Protein AF-A0A928F2S6-F1 (afdb_monomer_lite)

Secondary structure (DSSP, 8-state):
-HHHHHHHHHHHHHHHHHHHHHHHHHHHHHHHHHHTT-HHHHHHHHHHHHHHHHHHHHHHHHHHHHHHHHHHHHTT----TTHHHHHHHHHTHHHHHHHHHHHHHHHTT--STHHHHHHHHHHHHTGGGHHHHTSEETTEEGGG-TTHHHHTHHHHHHHHHHHHHHHHTT--GGGGTS-------------

Radius of gyration: 20.66 Å; chains: 1; bounding box: 47×41×72 Å

Sequence (191 aa):
MKEFFKKYSYAVVKLFVNQIAIALFGVGLAFVSAYAQNDTLRVATSIGAILFYLFLLYVHMWETGAKDGISAEARHTSRGLWRGFAIGALANIPNLLLALLIAISSLAGISGGLGQVATAIALLMEGMYFGVLSVPIGGVVLSTKAFMYFVIVLPAVLVSGGAYIIGNYNLHATNILIPKNKDVKNNGRPK

Foldseek 3Di:
DVVLCVVCVVVLVVLLVLLLVLLVVLLVQLVVCVVVVHLVSNQVQLVVSLVVSLVVLLVSLLQVLQVQLVVCVVVVHDRPLCSLLVSLVSSCPLLVVLLVLLVVCVVVVPDDDPNVVSLVVNCSSNSSCVSVQQDDDPNHRNSNDSVVSVVSSVSSSVSSSVSSNCSSVVNDPCCVVPPPPPPPDDDDDDD

pLDDT: mean 82.39, std 13.83, range [36.06, 94.38]

Structure (mmCIF, N/CA/C/O backbone):
data_AF-A0A928F2S6-F1
#
_entry.id   AF-A0A928F2S6-F1
#
loop_
_atom_site.group_PDB
_atom_site.id
_atom_site.type_symbol
_atom_site.label_atom_id
_atom_site.label_alt_id
_atom_site.label_comp_id
_atom_site.label_asym_id
_atom_site.label_entity_id
_atom_site.label_seq_id
_atom_site.pdbx_PDB_ins_code
_atom_site.Cartn_x
_atom_site.Cartn_y
_atom_site.Cartn_z
_atom_site.occupancy
_atom_site.B_iso_or_equiv
_atom_site.auth_seq_id
_atom_site.auth_comp_id
_atom_site.auth_asym_id
_atom_site.auth_atom_id
_atom_site.pdbx_PDB_model_num
ATOM 1 N N . MET A 1 1 ? -15.810 14.931 9.432 1.00 59.56 1 MET A N 1
ATOM 2 C CA . MET A 1 1 ? -14.476 14.559 8.894 1.00 59.56 1 MET A CA 1
ATOM 3 C C . MET A 1 1 ? -13.320 14.909 9.827 1.00 59.56 1 MET A C 1
ATOM 5 O O . MET A 1 1 ? -12.530 14.018 10.102 1.00 59.56 1 MET A O 1
ATOM 9 N N . LYS A 1 2 ? -13.219 16.136 10.365 1.00 68.06 2 LYS A N 1
ATOM 10 C CA . LYS A 1 2 ? -12.106 16.532 11.260 1.00 68.06 2 LYS A CA 1
ATOM 11 C C . LYS A 1 2 ? -11.888 15.587 12.453 1.00 68.06 2 LYS A C 1
ATOM 13 O O . LYS A 1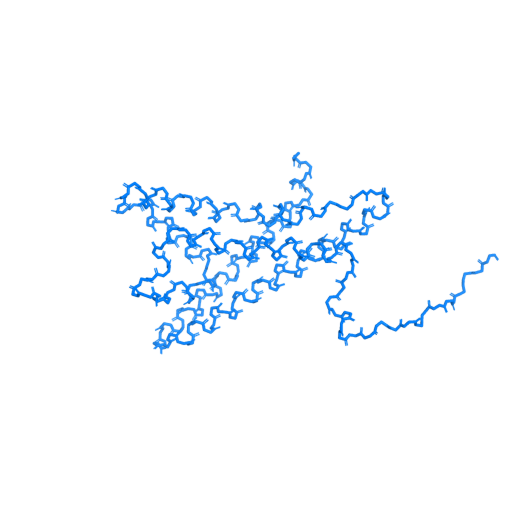 2 ? -10.755 15.209 12.720 1.00 68.06 2 LYS A O 1
ATOM 18 N N . GLU A 1 3 ? -12.956 15.139 13.114 1.00 74.75 3 GLU A N 1
ATOM 19 C CA . GLU A 1 3 ? -12.838 14.201 14.244 1.00 74.75 3 GLU A CA 1
ATOM 20 C C . GLU A 1 3 ? -12.350 12.806 13.841 1.00 74.75 3 GLU A C 1
ATOM 22 O O . GLU A 1 3 ? -11.594 12.179 14.578 1.00 74.75 3 GLU A O 1
ATOM 27 N N . PHE A 1 4 ? -12.725 12.340 12.646 1.00 75.94 4 PHE A N 1
ATOM 28 C CA . PHE A 1 4 ? -12.252 11.067 12.107 1.00 75.94 4 PHE A CA 1
ATOM 29 C C . PHE A 1 4 ? -10.746 11.121 11.843 1.00 75.94 4 PHE A C 1
ATOM 31 O O . PHE A 1 4 ? -10.007 10.266 12.320 1.00 75.94 4 PHE A O 1
ATOM 38 N N . PHE A 1 5 ? -10.280 12.173 11.164 1.00 74.25 5 PHE A N 1
ATOM 39 C CA . PHE A 1 5 ? -8.851 12.383 10.936 1.00 74.25 5 PHE A CA 1
ATOM 40 C C . PHE A 1 5 ? -8.086 12.561 12.244 1.00 74.25 5 PHE A C 1
ATOM 42 O O . PHE A 1 5 ? -7.042 11.951 12.406 1.00 74.25 5 PHE A O 1
ATOM 49 N N . LYS A 1 6 ? -8.607 13.316 13.216 1.00 77.38 6 LYS A N 1
ATOM 50 C CA . LYS A 1 6 ? -7.943 13.483 14.518 1.00 77.38 6 LYS A CA 1
ATOM 51 C C . LYS A 1 6 ? -7.817 12.161 15.283 1.00 77.38 6 LYS A C 1
ATOM 53 O O . LYS A 1 6 ? -6.818 11.946 15.958 1.00 77.38 6 LYS A O 1
ATOM 58 N N . LYS A 1 7 ? -8.818 11.282 15.180 1.00 80.94 7 LYS A N 1
ATOM 59 C CA . LYS A 1 7 ? -8.827 9.983 15.862 1.00 80.94 7 LYS A CA 1
ATOM 60 C C . LYS A 1 7 ? -7.938 8.943 15.173 1.00 80.94 7 LYS A C 1
ATOM 62 O O . LYS A 1 7 ? -7.270 8.177 15.858 1.00 80.94 7 LYS A O 1
ATOM 67 N N . TYR A 1 8 ? -7.938 8.905 13.840 1.00 84.81 8 TYR A N 1
ATOM 68 C CA . TYR A 1 8 ? -7.268 7.858 13.061 1.00 84.81 8 TYR A CA 1
ATOM 69 C C . TYR A 1 8 ? -5.986 8.315 12.354 1.00 84.81 8 TYR A C 1
ATOM 71 O O . TYR A 1 8 ? -5.340 7.489 11.718 1.00 84.81 8 TYR A O 1
ATOM 79 N N . SER A 1 9 ? -5.568 9.580 12.482 1.00 82.56 9 SER A N 1
ATOM 80 C CA . SER A 1 9 ? -4.325 10.096 11.882 1.00 82.56 9 SER A CA 1
ATOM 81 C C . SER A 1 9 ? -3.116 9.268 12.284 1.00 82.56 9 SER A C 1
ATOM 83 O O . SER A 1 9 ? -2.306 8.930 11.431 1.00 82.56 9 SER A O 1
ATOM 85 N N . TYR A 1 10 ? -3.021 8.890 13.559 1.00 86.56 10 TYR A N 1
ATOM 86 C CA . TYR A 1 10 ? -1.931 8.052 14.043 1.00 86.56 10 TYR A CA 1
ATOM 87 C C . TYR A 1 10 ? -1.901 6.690 13.338 1.00 86.56 10 TYR A C 1
ATOM 89 O O . TYR A 1 10 ? -0.837 6.249 12.917 1.00 86.56 10 TYR A O 1
ATOM 97 N N . ALA A 1 11 ? -3.063 6.055 13.150 1.00 86.12 11 ALA A N 1
ATOM 98 C CA . ALA A 1 11 ? -3.156 4.789 12.425 1.00 86.12 11 ALA A CA 1
ATOM 99 C C . ALA A 1 11 ? -2.771 4.968 10.948 1.00 86.12 11 ALA A C 1
ATOM 101 O O . ALA A 1 11 ? -1.944 4.223 10.438 1.00 86.12 11 ALA A O 1
ATOM 102 N N . VAL A 1 12 ? -3.293 6.004 10.282 1.00 89.00 12 VAL A N 1
ATOM 103 C CA . VAL A 1 12 ? -2.967 6.328 8.881 1.00 89.00 12 VAL A CA 1
ATOM 104 C C . VAL A 1 12 ? -1.464 6.561 8.699 1.00 89.00 12 VAL A C 1
ATOM 106 O O . VAL A 1 12 ? -0.849 5.946 7.832 1.00 89.00 12 VAL A O 1
ATOM 109 N N . VAL A 1 13 ? -0.852 7.394 9.546 1.00 89.44 13 VAL A N 1
ATOM 110 C CA . VAL A 1 13 ? 0.591 7.676 9.509 1.00 89.44 13 VAL A CA 1
ATOM 111 C C . VAL A 1 13 ? 1.395 6.412 9.790 1.00 89.44 13 VAL A C 1
ATOM 113 O O . VAL A 1 13 ? 2.386 6.163 9.115 1.00 89.44 13 VAL A O 1
ATOM 116 N N . LYS A 1 14 ? 0.969 5.573 10.737 1.00 89.44 14 LYS A N 1
ATOM 117 C CA . LYS A 1 14 ? 1.675 4.330 11.052 1.00 89.44 14 LYS A CA 1
ATOM 118 C C . LYS A 1 14 ? 1.618 3.317 9.906 1.00 89.44 14 LYS A C 1
ATOM 120 O O . LYS A 1 14 ? 2.640 2.705 9.613 1.00 89.44 14 LYS A O 1
ATOM 125 N N . LEU A 1 15 ? 0.483 3.177 9.213 1.00 90.88 15 LEU A N 1
ATOM 126 C CA . LEU A 1 15 ? 0.399 2.351 7.998 1.00 90.88 15 LEU A CA 1
ATOM 127 C C . LEU A 1 15 ? 1.321 2.884 6.895 1.00 90.88 15 LEU A C 1
ATOM 129 O O . LEU A 1 15 ? 2.003 2.101 6.240 1.00 90.88 15 LEU A O 1
ATOM 133 N N . PHE A 1 16 ? 1.382 4.206 6.731 1.00 89.69 16 PHE A N 1
ATOM 134 C CA . PHE A 1 16 ? 2.262 4.849 5.759 1.00 89.69 16 PHE A CA 1
ATOM 135 C C . PHE A 1 16 ? 3.752 4.651 6.090 1.00 89.69 16 PHE A C 1
ATOM 137 O O . PHE A 1 16 ? 4.544 4.291 5.226 1.00 89.69 16 PHE A O 1
ATOM 144 N N . VAL A 1 17 ? 4.144 4.801 7.358 1.00 90.38 17 VAL A N 1
ATOM 145 C CA . VAL A 1 17 ? 5.520 4.536 7.813 1.00 90.38 17 VAL A CA 1
ATOM 146 C C . VAL A 1 17 ? 5.883 3.060 7.634 1.00 90.38 17 VAL A C 1
ATOM 148 O O . VAL A 1 17 ? 6.978 2.758 7.160 1.00 90.38 17 VAL A O 1
ATOM 151 N N . ASN A 1 18 ? 4.962 2.142 7.947 1.00 91.19 18 ASN A N 1
ATOM 152 C CA . ASN A 1 18 ? 5.157 0.716 7.691 1.00 91.19 18 ASN A CA 1
ATOM 153 C C . ASN A 1 18 ? 5.372 0.446 6.197 1.00 91.19 18 ASN A C 1
ATOM 155 O O . ASN A 1 18 ? 6.264 -0.323 5.849 1.00 91.19 18 ASN A O 1
ATOM 159 N N . GLN A 1 19 ? 4.604 1.095 5.316 1.00 92.75 19 GLN A N 1
ATOM 160 C CA . GLN A 1 19 ? 4.815 0.991 3.874 1.00 92.75 19 GLN A CA 1
ATOM 161 C C . GLN A 1 19 ? 6.230 1.427 3.490 1.00 92.75 19 GLN A C 1
ATOM 163 O O . GLN A 1 19 ? 6.920 0.663 2.828 1.00 92.75 19 GLN A O 1
ATOM 168 N N . ILE A 1 20 ? 6.691 2.600 3.935 1.00 92.00 20 ILE A N 1
ATOM 169 C CA . ILE A 1 20 ? 8.038 3.099 3.607 1.00 92.00 20 ILE A CA 1
ATOM 170 C C . ILE A 1 20 ? 9.121 2.122 4.077 1.00 92.00 20 ILE A C 1
ATOM 172 O O . ILE A 1 20 ? 10.036 1.805 3.318 1.00 92.00 20 ILE A O 1
ATOM 176 N N . ALA A 1 21 ? 9.016 1.616 5.307 1.00 92.25 21 ALA A N 1
ATOM 177 C CA . ALA A 1 21 ? 9.990 0.674 5.851 1.00 92.25 21 ALA A CA 1
ATOM 178 C C . ALA A 1 21 ? 10.076 -0.610 5.009 1.00 92.25 21 ALA A C 1
ATOM 180 O O . ALA A 1 21 ? 11.173 -1.056 4.666 1.00 92.25 21 ALA A O 1
ATOM 181 N N . ILE A 1 22 ? 8.926 -1.180 4.628 1.00 93.75 22 ILE A N 1
ATOM 182 C CA . ILE A 1 22 ? 8.899 -2.396 3.807 1.00 93.75 22 ILE A CA 1
ATOM 183 C C . ILE A 1 22 ? 9.267 -2.117 2.351 1.00 93.75 22 ILE A C 1
ATOM 185 O O . ILE A 1 22 ? 9.890 -2.960 1.711 1.00 93.75 22 ILE A O 1
ATOM 189 N N . ALA A 1 23 ? 8.968 -0.930 1.833 1.00 93.00 23 ALA A N 1
ATOM 190 C CA . ALA A 1 23 ? 9.391 -0.519 0.506 1.00 93.00 23 ALA A CA 1
ATOM 191 C C . ALA A 1 23 ? 10.922 -0.472 0.409 1.00 93.00 23 ALA A C 1
ATOM 193 O O . ALA A 1 23 ? 11.485 -1.094 -0.488 1.00 93.00 23 ALA A O 1
ATOM 194 N N . LEU A 1 24 ? 11.605 0.153 1.374 1.00 92.75 24 LEU A N 1
ATOM 195 C CA . LEU A 1 24 ? 13.073 0.178 1.433 1.00 92.75 24 LEU A CA 1
ATOM 196 C C . LEU A 1 24 ? 13.670 -1.229 1.555 1.00 92.75 24 LEU A C 1
ATOM 198 O O . LEU A 1 24 ? 14.625 -1.561 0.852 1.00 92.75 24 LEU A O 1
ATOM 202 N N . PHE A 1 25 ? 13.080 -2.074 2.404 1.00 92.25 25 PHE A N 1
ATOM 203 C CA . PHE A 1 25 ? 13.484 -3.473 2.536 1.00 92.25 25 PHE A CA 1
ATOM 204 C C . PHE A 1 25 ? 13.313 -4.249 1.217 1.00 92.25 25 PHE A C 1
ATOM 206 O O . PHE A 1 25 ? 14.228 -4.950 0.784 1.00 92.25 25 PHE A O 1
ATOM 213 N N . GLY A 1 26 ? 12.176 -4.074 0.541 1.00 91.44 26 GLY A N 1
ATOM 214 C CA . GLY A 1 26 ? 11.873 -4.691 -0.749 1.00 91.44 26 GLY A CA 1
ATOM 215 C C . GLY A 1 26 ? 12.812 -4.237 -1.866 1.00 91.44 26 GLY A C 1
ATOM 216 O O . GLY A 1 26 ? 13.321 -5.075 -2.607 1.00 91.44 26 GLY A O 1
ATOM 217 N N . VAL A 1 27 ? 13.118 -2.936 -1.941 1.00 89.50 27 VAL A N 1
ATOM 218 C CA . VAL A 1 27 ? 14.119 -2.393 -2.874 1.00 89.50 27 VAL A CA 1
ATOM 219 C C . VAL A 1 27 ? 15.492 -3.019 -2.618 1.00 89.50 27 VAL A C 1
ATOM 221 O O . VAL A 1 27 ? 16.149 -3.453 -3.563 1.00 89.50 27 VAL A O 1
ATOM 224 N N . GLY A 1 28 ? 15.919 -3.124 -1.355 1.00 90.25 28 GLY A N 1
ATOM 225 C CA . GLY A 1 28 ? 17.185 -3.769 -0.996 1.00 90.25 28 GLY A CA 1
ATOM 226 C C . GLY A 1 28 ? 17.261 -5.224 -1.472 1.00 90.25 28 GLY A C 1
ATOM 227 O O . GLY A 1 28 ? 18.227 -5.612 -2.131 1.00 90.25 28 GLY A O 1
ATOM 228 N N . LEU A 1 29 ? 16.214 -6.015 -1.217 1.00 89.88 29 LEU A N 1
ATOM 229 C CA . LEU A 1 29 ? 16.118 -7.403 -1.689 1.00 89.88 29 LEU A CA 1
ATOM 230 C C . LEU A 1 29 ? 16.115 -7.507 -3.219 1.00 89.88 29 LEU A C 1
ATOM 232 O O . LEU A 1 29 ? 16.752 -8.404 -3.784 1.00 89.88 29 LEU A O 1
ATOM 236 N N . ALA A 1 30 ? 15.433 -6.583 -3.895 1.00 86.88 30 ALA A N 1
ATOM 237 C CA . ALA A 1 30 ? 15.403 -6.524 -5.347 1.00 86.88 30 ALA A CA 1
ATOM 238 C C . ALA A 1 30 ? 16.790 -6.238 -5.938 1.00 86.88 30 ALA A C 1
ATOM 240 O O . ALA A 1 30 ? 17.174 -6.898 -6.903 1.00 86.88 30 ALA A O 1
ATOM 241 N N . PHE A 1 31 ? 17.561 -5.321 -5.344 1.00 87.44 31 PHE A N 1
ATOM 242 C CA . PHE A 1 31 ? 18.931 -5.030 -5.775 1.00 87.44 31 PHE A CA 1
ATOM 243 C C . PHE A 1 31 ? 19.872 -6.215 -5.577 1.00 87.44 31 PHE A C 1
ATOM 245 O O . PHE A 1 31 ? 20.611 -6.558 -6.497 1.00 87.44 31 PHE A O 1
ATOM 252 N N . VAL A 1 32 ? 19.820 -6.879 -4.419 1.00 88.31 32 VAL A N 1
ATOM 253 C CA . VAL A 1 32 ? 20.646 -8.070 -4.155 1.00 88.31 32 VAL A CA 1
ATOM 254 C C . VAL A 1 32 ? 20.321 -9.187 -5.149 1.00 88.31 32 VAL A C 1
ATOM 256 O O . VAL A 1 32 ? 21.223 -9.796 -5.720 1.00 88.31 32 VAL A O 1
ATOM 259 N N . SER A 1 33 ? 19.035 -9.417 -5.418 1.00 85.94 33 SER A N 1
ATOM 260 C CA . SER A 1 33 ? 18.602 -10.447 -6.369 1.00 85.94 33 SER A CA 1
ATOM 261 C C . SER A 1 33 ? 18.971 -10.101 -7.817 1.00 85.94 33 SER A C 1
ATOM 263 O O . SER A 1 33 ? 19.325 -10.989 -8.592 1.00 85.94 33 SER A O 1
ATOM 265 N N . ALA A 1 34 ? 18.934 -8.813 -8.178 1.00 83.50 34 ALA A N 1
ATOM 266 C CA . ALA A 1 34 ? 19.388 -8.328 -9.478 1.00 83.50 34 ALA A CA 1
ATOM 267 C C . ALA A 1 34 ? 20.910 -8.469 -9.643 1.00 83.50 34 ALA A C 1
ATOM 269 O O . ALA A 1 34 ? 21.373 -8.891 -10.701 1.00 83.50 34 ALA A O 1
ATOM 270 N N . TYR A 1 35 ? 21.692 -8.187 -8.597 1.00 88.12 35 TYR A N 1
ATOM 271 C CA . TYR A 1 35 ? 23.137 -8.426 -8.597 1.00 88.12 35 TYR A CA 1
ATOM 272 C C . TYR A 1 35 ? 23.465 -9.916 -8.761 1.00 88.12 35 TYR A C 1
ATOM 274 O O . TYR A 1 35 ? 24.363 -10.276 -9.514 1.00 88.12 35 TYR A O 1
ATOM 282 N N . ALA A 1 36 ? 22.677 -10.790 -8.132 1.00 88.31 36 ALA A N 1
ATOM 283 C CA . ALA A 1 36 ? 22.788 -12.239 -8.280 1.00 88.31 36 ALA A CA 1
ATOM 284 C C . ALA A 1 36 ? 22.272 -12.785 -9.631 1.00 88.31 36 ALA A C 1
ATOM 286 O O . ALA A 1 36 ? 22.336 -13.995 -9.840 1.00 88.31 36 ALA A O 1
ATOM 287 N N . GLN A 1 37 ? 21.742 -11.932 -10.524 1.00 86.12 37 GLN A N 1
ATOM 288 C CA . GLN A 1 37 ? 21.170 -12.308 -11.830 1.00 86.12 37 GLN A CA 1
ATOM 289 C C . GLN A 1 37 ? 20.122 -13.435 -11.739 1.00 86.12 37 GLN A C 1
ATOM 291 O O . GLN A 1 37 ? 19.998 -14.268 -12.635 1.00 86.12 37 GLN A O 1
ATOM 296 N N . ASN A 1 38 ? 19.368 -13.483 -10.636 1.00 86.50 38 ASN A N 1
ATOM 297 C CA . ASN A 1 38 ? 18.406 -14.548 -10.372 1.00 86.50 38 ASN A CA 1
ATOM 298 C C . ASN A 1 38 ? 16.988 -13.979 -10.273 1.00 86.50 38 ASN A C 1
ATOM 300 O O . ASN A 1 38 ? 16.543 -13.524 -9.214 1.00 86.50 38 ASN A O 1
ATOM 304 N N . ASP A 1 39 ? 16.266 -14.028 -11.392 1.00 83.81 39 ASP A N 1
ATOM 305 C CA . ASP A 1 39 ? 14.895 -13.525 -11.484 1.00 83.81 39 ASP A CA 1
ATOM 306 C C . ASP A 1 39 ? 13.931 -14.283 -10.563 1.00 83.81 39 ASP A C 1
ATOM 308 O O . ASP A 1 39 ? 13.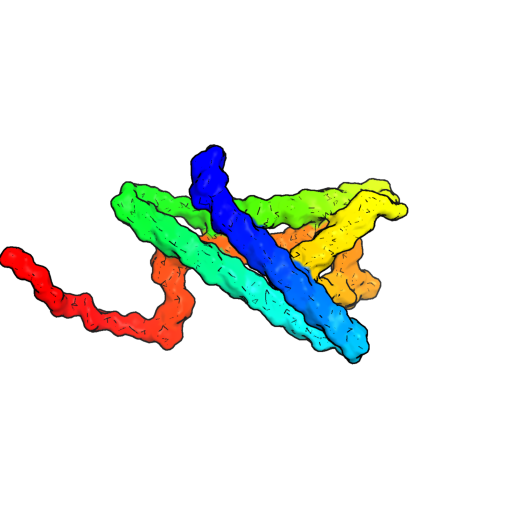073 -13.667 -9.927 1.00 83.81 39 ASP A O 1
ATOM 312 N N . THR A 1 40 ? 14.104 -15.600 -10.410 1.00 87.19 40 THR A N 1
ATOM 313 C CA . THR A 1 40 ? 13.291 -16.419 -9.498 1.00 87.19 40 THR A CA 1
ATOM 314 C C . THR A 1 40 ? 13.451 -15.952 -8.054 1.00 87.19 40 THR A C 1
ATOM 316 O O . THR A 1 40 ? 12.462 -15.788 -7.338 1.00 87.19 40 THR A O 1
ATOM 319 N N . LEU A 1 41 ? 14.687 -15.676 -7.630 1.00 87.25 41 LEU A N 1
ATOM 320 C CA . LEU A 1 41 ? 14.979 -15.151 -6.298 1.00 87.25 41 LEU A CA 1
ATOM 321 C C . LEU A 1 41 ? 14.392 -13.747 -6.109 1.00 87.25 41 LEU A C 1
ATOM 323 O O . LEU A 1 41 ? 13.830 -13.452 -5.053 1.00 87.25 41 LEU A O 1
ATOM 327 N N . ARG A 1 42 ? 14.446 -12.899 -7.142 1.00 88.75 42 ARG A N 1
ATOM 328 C CA . ARG A 1 42 ? 13.857 -11.551 -7.115 1.00 88.75 42 ARG A CA 1
ATOM 329 C C . ARG A 1 42 ? 12.340 -11.592 -6.922 1.00 88.75 42 ARG A C 1
ATOM 331 O O . ARG A 1 42 ? 11.795 -10.814 -6.141 1.00 88.75 42 ARG A O 1
ATOM 338 N N . VAL A 1 43 ? 11.651 -12.504 -7.603 1.00 89.81 43 VAL A N 1
ATOM 339 C CA . VAL A 1 43 ? 10.201 -12.689 -7.444 1.00 89.81 43 VAL A CA 1
ATOM 340 C C . VAL A 1 43 ? 9.876 -13.278 -6.073 1.00 89.81 43 VAL A C 1
ATOM 342 O O . VAL A 1 43 ? 9.006 -12.753 -5.381 1.00 89.81 43 VAL A O 1
ATOM 345 N N . ALA A 1 44 ? 10.593 -14.317 -5.638 1.00 91.12 44 ALA A N 1
ATOM 346 C CA . ALA A 1 44 ? 10.360 -14.963 -4.347 1.00 91.12 44 ALA A CA 1
ATOM 347 C C . ALA A 1 44 ? 10.538 -13.993 -3.165 1.00 91.12 44 ALA A C 1
ATOM 349 O O . ALA A 1 44 ? 9.695 -13.936 -2.269 1.00 91.12 44 ALA A O 1
ATOM 350 N N . THR A 1 45 ? 11.598 -13.183 -3.188 1.00 90.94 45 THR A N 1
ATOM 351 C CA . THR A 1 45 ? 11.859 -12.163 -2.161 1.00 90.94 45 THR A CA 1
ATOM 352 C C . THR A 1 45 ? 10.814 -11.045 -2.175 1.00 90.94 45 THR A C 1
ATOM 354 O O . THR A 1 45 ? 10.378 -10.611 -1.110 1.00 90.94 45 THR A O 1
ATOM 357 N N . SER A 1 46 ? 10.340 -10.635 -3.356 1.00 92.69 46 SER A N 1
ATOM 358 C CA . SER A 1 46 ? 9.240 -9.673 -3.505 1.00 92.69 46 SER A CA 1
ATOM 359 C C . SER A 1 46 ? 7.919 -10.218 -2.950 1.00 92.69 46 SER A C 1
ATOM 361 O O . SER A 1 46 ? 7.264 -9.531 -2.172 1.00 92.69 46 SER A O 1
ATOM 363 N N . ILE A 1 47 ? 7.561 -11.475 -3.241 1.00 93.12 47 ILE A N 1
ATOM 364 C CA . ILE A 1 47 ? 6.381 -12.130 -2.649 1.00 93.12 47 ILE A CA 1
ATOM 365 C C . ILE A 1 47 ? 6.497 -12.168 -1.121 1.00 93.12 47 ILE A C 1
ATOM 367 O O . ILE A 1 47 ? 5.544 -11.817 -0.426 1.00 93.12 47 ILE A O 1
ATOM 371 N N . GLY A 1 48 ? 7.668 -12.530 -0.588 1.00 93.12 48 GLY A N 1
ATOM 372 C CA . GLY A 1 48 ? 7.927 -12.510 0.853 1.00 93.12 48 GLY A CA 1
ATOM 373 C C . GLY A 1 48 ? 7.744 -11.120 1.472 1.00 93.12 48 GLY A C 1
ATOM 374 O O . GLY A 1 48 ? 7.065 -10.988 2.490 1.00 93.12 48 GLY A O 1
ATOM 375 N N . ALA A 1 49 ? 8.279 -10.075 0.834 1.00 93.75 49 ALA A N 1
ATOM 376 C CA . ALA A 1 49 ? 8.126 -8.691 1.281 1.00 93.75 49 ALA A CA 1
ATOM 377 C C . ALA A 1 49 ? 6.660 -8.224 1.248 1.00 93.75 49 ALA A C 1
ATOM 379 O O . ALA A 1 49 ? 6.206 -7.589 2.198 1.00 93.75 49 ALA A O 1
ATOM 380 N N . ILE A 1 50 ? 5.899 -8.583 0.207 1.00 94.12 50 ILE A N 1
ATOM 381 C CA . ILE A 1 50 ? 4.463 -8.279 0.098 1.00 94.12 50 ILE A CA 1
ATOM 382 C C . ILE A 1 50 ? 3.685 -8.966 1.223 1.00 94.12 50 ILE A C 1
ATOM 384 O O . ILE A 1 50 ? 2.898 -8.318 1.909 1.00 94.12 50 ILE A O 1
ATOM 388 N N . LEU A 1 51 ? 3.908 -10.262 1.458 1.00 94.38 51 LEU A N 1
ATOM 389 C CA . LEU A 1 51 ? 3.225 -10.992 2.532 1.00 94.38 51 LEU A CA 1
ATOM 390 C C . LEU A 1 51 ? 3.548 -10.405 3.907 1.00 94.38 51 LEU A C 1
ATOM 392 O O . LEU A 1 51 ? 2.649 -10.238 4.731 1.00 94.38 51 LEU A O 1
ATOM 396 N N . PHE A 1 52 ? 4.809 -10.041 4.140 1.00 93.00 52 PHE A N 1
ATOM 397 C CA . PHE A 1 52 ? 5.224 -9.402 5.382 1.00 93.00 52 PHE A CA 1
ATOM 398 C C . PHE A 1 52 ? 4.589 -8.015 5.558 1.00 93.00 52 PHE A C 1
ATOM 400 O O . PHE A 1 52 ? 4.086 -7.702 6.637 1.00 93.00 52 PHE A O 1
ATOM 407 N N . TYR A 1 53 ? 4.514 -7.214 4.492 1.00 94.06 53 TYR A N 1
ATOM 408 C CA . TYR A 1 53 ? 3.786 -5.945 4.491 1.00 94.06 53 TYR A CA 1
ATOM 409 C C . TYR A 1 53 ? 2.307 -6.129 4.851 1.00 94.06 53 TYR A C 1
ATOM 411 O O . TYR A 1 53 ? 1.810 -5.481 5.776 1.00 94.06 53 TYR A O 1
ATOM 419 N N . LEU A 1 54 ? 1.606 -7.044 4.172 1.00 93.88 54 LEU A N 1
ATOM 420 C CA . LEU A 1 54 ? 0.193 -7.323 4.436 1.00 93.88 54 LEU A CA 1
ATOM 421 C C . LEU A 1 54 ? -0.023 -7.834 5.865 1.00 93.88 54 LEU A C 1
ATOM 423 O O . LEU A 1 54 ? -0.997 -7.454 6.511 1.00 93.88 54 LEU A O 1
ATOM 427 N N . PHE A 1 55 ? 0.902 -8.633 6.396 1.00 92.31 55 PHE A N 1
ATOM 428 C CA . PHE A 1 55 ? 0.864 -9.073 7.787 1.00 92.31 55 PHE A CA 1
ATOM 429 C C . PHE A 1 55 ? 0.983 -7.900 8.774 1.00 92.31 55 PHE A C 1
ATOM 431 O O . PHE A 1 55 ? 0.204 -7.818 9.725 1.00 92.31 55 PHE A O 1
ATOM 438 N N . LEU A 1 56 ? 1.892 -6.948 8.542 1.00 92.00 56 LEU A N 1
ATOM 439 C CA . LEU A 1 56 ? 2.020 -5.757 9.391 1.00 92.00 56 LEU A CA 1
ATOM 440 C C . LEU A 1 56 ? 0.774 -4.864 9.335 1.00 92.00 56 LEU A C 1
ATOM 442 O O . LEU A 1 56 ? 0.338 -4.359 10.375 1.00 92.00 56 LEU A O 1
ATOM 446 N N . LEU A 1 57 ? 0.176 -4.691 8.149 1.00 92.38 57 LEU A N 1
ATOM 447 C CA . LEU A 1 57 ? -1.115 -4.009 8.016 1.00 92.38 57 LEU A CA 1
ATOM 448 C C . LEU A 1 57 ? -2.197 -4.740 8.812 1.00 92.38 57 LEU A C 1
ATOM 450 O O . LEU A 1 57 ? -2.945 -4.104 9.554 1.00 92.38 57 LEU A O 1
ATOM 454 N N . TYR A 1 58 ? -2.258 -6.068 8.681 1.00 92.44 58 TYR A N 1
ATOM 455 C CA . TYR A 1 58 ? -3.230 -6.903 9.374 1.00 92.44 58 TYR A CA 1
ATOM 456 C C . TYR A 1 58 ? -3.132 -6.720 10.890 1.00 92.44 58 TYR A C 1
ATOM 458 O O . TYR A 1 58 ? -4.124 -6.366 11.522 1.00 92.44 58 TYR A O 1
ATOM 466 N N . VAL A 1 59 ? -1.943 -6.889 11.476 1.00 90.38 59 VAL A N 1
ATOM 467 C CA . VAL A 1 59 ? -1.748 -6.763 12.929 1.00 90.38 59 VAL A CA 1
ATOM 468 C C . VAL A 1 59 ? -2.156 -5.371 13.405 1.00 90.38 59 VAL A C 1
ATOM 470 O O . VAL A 1 59 ? -2.940 -5.241 14.346 1.00 90.38 59 VAL A O 1
ATOM 473 N N . HIS A 1 60 ? -1.700 -4.320 12.720 1.00 90.88 60 HIS A N 1
ATOM 474 C CA . HIS A 1 60 ? -1.987 -2.955 13.150 1.00 90.88 60 HIS A CA 1
ATOM 475 C C . HIS A 1 60 ? -3.478 -2.592 13.051 1.00 90.88 60 HIS A C 1
ATOM 477 O O . HIS A 1 60 ? -4.038 -1.938 13.941 1.00 90.88 60 HIS A O 1
ATOM 483 N N . MET A 1 61 ? -4.143 -3.026 11.981 1.00 92.38 61 MET A N 1
ATOM 484 C CA . MET A 1 61 ? -5.562 -2.748 11.768 1.00 92.38 61 MET A CA 1
ATOM 485 C C . MET A 1 61 ? -6.459 -3.608 12.648 1.00 92.38 61 MET A C 1
ATOM 487 O O . MET A 1 61 ? -7.488 -3.116 13.110 1.00 92.38 61 MET A O 1
ATOM 491 N N . TRP A 1 62 ? -6.047 -4.836 12.954 1.00 91.38 62 TRP A N 1
ATOM 492 C CA . TRP A 1 62 ? -6.719 -5.689 13.925 1.00 91.38 62 TRP A CA 1
ATOM 493 C C . TRP A 1 62 ? -6.688 -5.071 15.328 1.00 91.38 62 TRP A C 1
ATOM 495 O O . TRP A 1 62 ? -7.740 -4.928 15.947 1.00 91.38 62 TRP A O 1
ATOM 505 N N . GLU A 1 63 ? -5.528 -4.600 15.803 1.00 88.75 63 GLU A N 1
ATOM 506 C CA . GLU A 1 63 ? -5.413 -3.909 17.100 1.00 88.75 63 GLU A CA 1
ATOM 507 C C . GLU A 1 63 ? -6.293 -2.653 17.165 1.00 88.75 63 GLU A C 1
ATOM 509 O O . GLU A 1 63 ? -6.949 -2.379 18.174 1.00 88.75 63 GLU A O 1
ATOM 514 N N . THR A 1 64 ? -6.313 -1.881 16.076 1.00 88.81 64 THR A N 1
ATOM 515 C CA . THR A 1 64 ? -7.148 -0.679 15.953 1.00 88.81 64 THR A CA 1
ATOM 516 C C . THR A 1 64 ? -8.636 -1.045 15.974 1.00 88.81 64 THR A C 1
ATOM 518 O O . THR A 1 64 ? -9.420 -0.413 16.685 1.00 88.81 64 THR A O 1
ATOM 521 N N . GLY A 1 65 ? -9.017 -2.104 15.257 1.00 87.12 65 GLY A N 1
ATOM 522 C CA . GLY A 1 65 ? -10.368 -2.658 15.244 1.00 87.12 65 GLY A CA 1
ATOM 523 C C . GLY A 1 65 ? -10.815 -3.151 16.616 1.00 87.12 65 GLY A C 1
ATOM 524 O O . GLY A 1 65 ? -11.915 -2.811 17.042 1.00 87.12 65 GLY A O 1
ATOM 525 N N . ALA A 1 66 ? -9.961 -3.876 17.341 1.00 87.69 66 ALA A N 1
ATOM 526 C CA . ALA A 1 66 ? -10.255 -4.409 18.671 1.00 87.69 66 ALA A CA 1
ATOM 527 C C . ALA A 1 66 ? -10.507 -3.301 19.699 1.00 87.69 66 ALA A C 1
ATOM 529 O O . ALA A 1 66 ? -11.512 -3.331 20.413 1.00 87.69 66 ALA A O 1
ATOM 530 N N . LYS A 1 67 ? -9.658 -2.265 19.721 1.00 87.12 67 LYS A N 1
ATOM 531 C CA . LYS A 1 67 ? -9.847 -1.085 20.587 1.00 87.12 67 LYS A CA 1
ATOM 532 C C . LYS A 1 67 ? -11.174 -0.376 20.311 1.00 87.12 67 LYS A C 1
ATOM 534 O O . LYS A 1 67 ? -11.880 0.023 21.242 1.00 87.12 67 LYS A O 1
ATOM 539 N N . ASP A 1 68 ? -11.526 -0.235 19.036 1.00 85.44 68 ASP A N 1
ATOM 540 C CA . ASP A 1 68 ? -12.788 0.377 18.627 1.00 85.44 68 ASP A CA 1
ATOM 541 C C . ASP A 1 68 ? -14.003 -0.514 18.905 1.00 85.44 68 ASP A C 1
ATOM 543 O O . ASP A 1 68 ? -15.053 0.013 19.265 1.00 85.44 68 ASP A O 1
ATOM 547 N N . GLY A 1 69 ? -13.874 -1.836 18.770 1.00 84.69 69 GLY A N 1
ATOM 548 C CA . GLY A 1 69 ? -14.923 -2.807 19.085 1.00 84.69 69 GLY A CA 1
ATOM 549 C C . GLY A 1 69 ? -15.291 -2.776 20.565 1.00 84.69 69 GLY A C 1
ATOM 550 O O . GLY A 1 69 ? -16.459 -2.589 20.900 1.00 84.69 69 GLY A O 1
ATOM 551 N N . ILE A 1 70 ? -14.284 -2.828 21.445 1.00 84.56 70 ILE A N 1
ATOM 552 C CA . ILE A 1 70 ? -14.460 -2.711 22.903 1.00 84.56 70 ILE A CA 1
ATOM 553 C C . ILE A 1 70 ? -15.108 -1.367 23.263 1.00 84.56 70 ILE A C 1
ATOM 555 O O . ILE A 1 70 ? -16.045 -1.314 24.057 1.00 84.56 70 ILE A O 1
ATOM 559 N N . SER A 1 71 ? -14.650 -0.273 22.647 1.00 82.94 71 SER A N 1
ATOM 560 C CA . SER A 1 71 ? -15.217 1.061 22.888 1.00 82.94 71 SER A CA 1
ATOM 561 C C . SER A 1 71 ? -16.662 1.194 22.398 1.00 82.94 71 SER A C 1
ATOM 563 O O . SER A 1 71 ? -17.458 1.885 23.030 1.00 82.94 71 SER A O 1
ATOM 565 N N . ALA A 1 72 ? -17.008 0.572 21.268 1.00 84.38 72 ALA A N 1
ATOM 566 C CA . ALA A 1 72 ? -18.363 0.588 20.724 1.00 84.38 72 ALA A CA 1
ATOM 567 C C . ALA A 1 72 ? -19.329 -0.206 21.610 1.00 84.38 72 ALA A C 1
ATOM 569 O O . ALA A 1 72 ? -20.440 0.259 21.860 1.00 84.38 72 ALA A O 1
ATOM 570 N N . GLU A 1 73 ? -18.875 -1.350 22.126 1.00 82.94 73 GLU A N 1
ATOM 571 C CA . GLU A 1 73 ? -19.624 -2.199 23.051 1.00 82.94 73 GLU A CA 1
ATOM 572 C C . GLU A 1 73 ? -19.852 -1.509 24.398 1.00 82.94 73 GLU A C 1
ATOM 574 O O . GLU A 1 73 ? -20.988 -1.435 24.856 1.00 82.94 73 GLU A O 1
ATOM 579 N N . ALA A 1 74 ? -18.821 -0.869 24.959 1.00 80.50 74 ALA A N 1
ATOM 580 C CA . ALA A 1 74 ? -18.942 -0.069 26.179 1.00 80.50 74 ALA A CA 1
ATOM 581 C C . ALA A 1 74 ? -19.895 1.135 26.033 1.00 80.50 74 ALA A C 1
ATOM 583 O O . ALA A 1 74 ? -20.466 1.596 27.016 1.00 80.50 74 ALA A O 1
ATOM 584 N N . ARG A 1 75 ? -20.057 1.666 24.814 1.00 81.56 75 ARG A N 1
ATOM 585 C CA . ARG A 1 75 ? -20.927 2.818 24.517 1.00 81.56 75 ARG A CA 1
ATOM 586 C C . ARG A 1 75 ? -22.298 2.427 23.958 1.00 81.56 75 ARG A C 1
ATOM 588 O O . ARG A 1 75 ? -23.066 3.326 23.636 1.00 81.56 75 ARG A O 1
ATOM 595 N N . HIS A 1 76 ? -22.592 1.135 23.790 1.00 77.38 76 HIS A N 1
ATOM 596 C CA . HIS A 1 76 ? -23.796 0.639 23.104 1.00 77.38 76 HIS A CA 1
ATOM 597 C C . HIS A 1 76 ? -24.041 1.302 21.732 1.00 77.38 76 HIS A C 1
ATOM 599 O O . HIS A 1 76 ? -25.171 1.606 21.355 1.00 77.38 76 HIS A O 1
ATOM 605 N N . THR A 1 77 ? -22.970 1.546 20.972 1.00 79.62 77 THR A N 1
ATOM 606 C CA . THR A 1 77 ? -23.043 2.191 19.648 1.00 79.62 77 THR A CA 1
ATOM 607 C C . THR A 1 77 ? -22.758 1.207 18.520 1.00 79.62 77 THR A C 1
ATOM 609 O O . THR A 1 77 ? -22.083 0.195 18.707 1.00 79.62 77 THR A O 1
ATOM 612 N N . SER A 1 78 ? -23.259 1.516 17.320 1.00 74.31 78 SER A N 1
ATOM 613 C CA . SER A 1 78 ? -23.014 0.697 16.131 1.00 74.31 78 SER A CA 1
ATOM 614 C C . SER A 1 78 ? -21.523 0.635 15.773 1.00 74.31 78 SER A C 1
ATOM 616 O O . SER A 1 78 ? -20.802 1.640 15.787 1.00 74.31 78 SER A O 1
ATOM 618 N N . ARG A 1 79 ? -21.064 -0.570 15.422 1.00 75.44 79 ARG A N 1
ATOM 619 C CA . ARG A 1 79 ? -19.690 -0.859 15.003 1.00 75.44 79 ARG A CA 1
ATOM 620 C C . ARG A 1 79 ? -19.473 -0.312 13.591 1.00 75.44 79 ARG A C 1
ATOM 622 O O . ARG A 1 79 ? -20.029 -0.806 12.616 1.00 75.44 79 ARG A O 1
ATOM 629 N N . GLY A 1 80 ? -18.653 0.730 13.466 1.00 77.94 80 GLY A N 1
ATOM 630 C CA . GLY A 1 80 ? -18.335 1.355 12.178 1.00 77.94 80 GLY A CA 1
ATOM 631 C C . GLY A 1 80 ? -17.355 0.530 11.341 1.00 77.94 80 GLY A C 1
ATOM 632 O O . GLY A 1 80 ? -16.207 0.933 11.197 1.00 77.94 80 GLY A O 1
ATOM 633 N N . LEU A 1 81 ? -17.787 -0.603 10.781 1.00 84.31 81 LEU A N 1
ATOM 634 C CA . LEU A 1 81 ? -16.928 -1.554 10.053 1.00 84.31 81 LEU A CA 1
ATOM 635 C C . LEU A 1 81 ? -16.231 -0.952 8.819 1.00 84.31 81 LEU A C 1
ATOM 637 O O . LEU A 1 81 ? -15.082 -1.277 8.531 1.00 84.31 81 LEU A O 1
ATOM 641 N N . TRP A 1 82 ? -16.888 -0.013 8.132 1.00 85.75 82 TRP A N 1
ATOM 642 C CA . TRP A 1 82 ? -16.339 0.674 6.954 1.00 85.75 82 TRP A CA 1
ATOM 643 C C . TRP A 1 82 ? -15.072 1.491 7.258 1.00 85.75 82 TRP A C 1
ATOM 645 O O . TRP A 1 82 ? -14.297 1.805 6.354 1.00 85.75 82 TRP A O 1
ATOM 655 N N . ARG A 1 83 ? -14.839 1.831 8.534 1.00 86.12 83 ARG A N 1
ATOM 656 C CA . ARG A 1 83 ? -13.721 2.681 8.953 1.00 86.12 83 ARG A CA 1
ATOM 657 C C . ARG A 1 83 ? -12.369 2.048 8.630 1.00 86.12 83 ARG A C 1
ATOM 659 O O . ARG A 1 83 ? -11.457 2.783 8.279 1.00 86.12 83 ARG A O 1
ATOM 666 N N . GLY A 1 84 ? -12.252 0.719 8.670 1.00 87.50 84 GLY A N 1
ATOM 667 C CA . GLY A 1 84 ? -11.020 0.020 8.292 1.00 87.50 84 GLY A CA 1
ATOM 668 C C . GLY A 1 84 ? -10.624 0.250 6.832 1.00 87.50 84 GLY A C 1
ATOM 669 O O . GLY A 1 84 ? -9.478 0.592 6.547 1.00 87.50 84 GLY A O 1
ATOM 670 N N . PHE A 1 85 ? -11.593 0.153 5.916 1.00 91.19 85 PHE A N 1
ATOM 671 C CA . PHE A 1 85 ? -11.380 0.447 4.495 1.00 91.19 85 PHE A CA 1
ATOM 672 C C . PHE A 1 85 ? -11.040 1.918 4.267 1.00 91.19 85 PHE A C 1
ATOM 674 O O . PHE A 1 85 ? -10.149 2.227 3.482 1.00 91.19 85 PHE A O 1
ATOM 681 N N . ALA A 1 86 ? -11.700 2.826 4.990 1.00 90.56 86 ALA A N 1
ATOM 682 C CA . ALA A 1 86 ? -11.402 4.249 4.902 1.00 90.56 86 ALA A CA 1
ATOM 683 C C . ALA A 1 86 ? -9.983 4.573 5.380 1.00 90.56 86 ALA A C 1
ATOM 685 O O . ALA A 1 86 ? -9.277 5.311 4.707 1.00 90.56 86 ALA A O 1
ATOM 686 N N . ILE A 1 87 ? -9.538 4.000 6.501 1.00 89.94 87 ILE A N 1
ATOM 687 C CA . ILE A 1 87 ? -8.170 4.180 7.009 1.00 89.94 87 ILE A CA 1
ATOM 688 C C . ILE A 1 87 ? -7.151 3.656 5.989 1.00 89.94 87 ILE A C 1
ATOM 690 O O . ILE A 1 87 ? -6.197 4.364 5.673 1.00 89.94 87 ILE A O 1
ATOM 694 N N . GLY A 1 88 ? -7.385 2.464 5.426 1.00 91.38 88 GLY A N 1
ATOM 695 C CA . GLY A 1 88 ? -6.535 1.894 4.379 1.00 91.38 88 GLY A CA 1
ATOM 696 C C . GLY A 1 88 ? -6.476 2.765 3.121 1.00 91.38 88 GLY A C 1
ATOM 697 O O . GLY A 1 88 ? -5.392 3.025 2.604 1.00 91.38 88 GLY A O 1
ATOM 698 N N . ALA A 1 89 ? -7.618 3.273 2.652 1.00 91.75 89 ALA A N 1
ATOM 699 C CA . ALA A 1 89 ? -7.682 4.164 1.495 1.00 91.75 89 ALA A CA 1
ATOM 700 C C . ALA A 1 89 ? -6.978 5.504 1.762 1.00 91.75 89 ALA A C 1
ATOM 702 O O . ALA A 1 89 ? -6.220 5.971 0.917 1.00 91.75 89 ALA A O 1
ATOM 703 N N . LEU A 1 90 ? -7.169 6.091 2.950 1.00 90.81 90 LEU A N 1
ATOM 704 C CA . LEU A 1 90 ? -6.507 7.334 3.355 1.00 90.81 90 LEU A CA 1
ATOM 705 C C . LEU A 1 90 ? -4.984 7.179 3.412 1.00 90.81 90 LEU A C 1
ATOM 707 O O . LEU A 1 90 ? -4.271 8.062 2.942 1.00 90.81 90 LEU A O 1
ATOM 711 N N . ALA A 1 91 ? -4.485 6.060 3.944 1.00 91.44 91 ALA A N 1
ATOM 712 C CA . ALA A 1 91 ? -3.051 5.770 3.984 1.00 91.44 91 ALA A CA 1
ATOM 713 C C . ALA A 1 91 ? -2.438 5.623 2.582 1.00 91.44 91 ALA A C 1
ATOM 715 O O . ALA A 1 91 ? -1.274 5.954 2.389 1.00 91.44 91 ALA A O 1
ATOM 716 N N . ASN A 1 92 ? -3.236 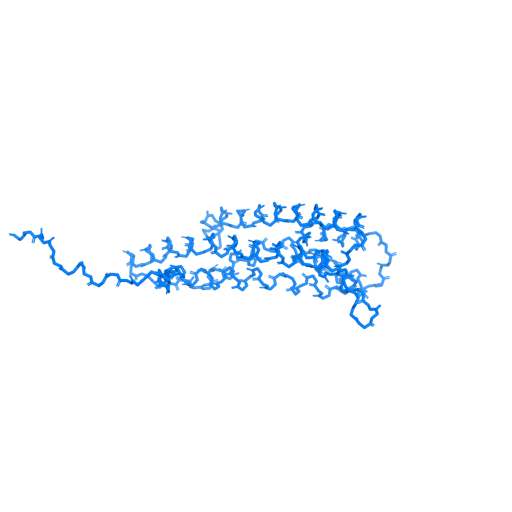5.192 1.602 1.00 93.06 92 ASN A N 1
ATOM 717 C CA . ASN A 1 92 ? -2.812 5.007 0.216 1.00 93.06 92 ASN A CA 1
ATOM 718 C C . ASN A 1 92 ? -3.097 6.210 -0.698 1.00 93.06 92 ASN A C 1
ATOM 720 O O . ASN A 1 92 ? -2.820 6.128 -1.893 1.00 93.06 92 ASN A O 1
ATOM 724 N N . ILE A 1 93 ? -3.607 7.337 -0.180 1.00 92.69 93 ILE A N 1
ATOM 725 C CA . ILE A 1 93 ? -3.807 8.559 -0.983 1.00 92.69 93 ILE A CA 1
ATOM 726 C C . ILE A 1 93 ? -2.537 8.961 -1.750 1.00 92.69 93 ILE A C 1
ATOM 728 O O . ILE A 1 93 ? -2.661 9.230 -2.944 1.00 92.69 93 ILE A O 1
ATOM 732 N N . PRO A 1 94 ? -1.329 8.974 -1.147 1.00 91.19 94 PRO A N 1
ATOM 733 C CA . PRO A 1 94 ? -0.111 9.301 -1.886 1.00 91.19 94 PRO A CA 1
ATOM 734 C C . PRO A 1 94 ? 0.113 8.383 -3.098 1.00 91.19 94 PRO A C 1
ATOM 736 O O . PRO A 1 94 ? 0.398 8.870 -4.190 1.00 91.19 94 PRO A O 1
ATOM 739 N N . ASN A 1 95 ? -0.114 7.075 -2.936 1.00 92.69 95 ASN A N 1
ATOM 740 C CA . ASN A 1 95 ? 0.050 6.083 -4.003 1.00 92.69 95 ASN A CA 1
ATOM 741 C C . ASN A 1 95 ? -1.001 6.274 -5.105 1.00 92.69 95 ASN A C 1
ATOM 743 O O . ASN A 1 95 ? -0.676 6.225 -6.288 1.00 92.69 95 ASN A O 1
ATOM 747 N N . LEU A 1 96 ? -2.249 6.577 -4.734 1.00 92.56 96 LEU A N 1
ATOM 748 C CA . LEU A 1 96 ? -3.331 6.860 -5.683 1.00 92.56 96 LEU A CA 1
ATOM 749 C C . LEU A 1 96 ? -3.093 8.150 -6.480 1.00 92.56 96 LEU A C 1
ATOM 751 O O . LEU A 1 96 ? -3.391 8.192 -7.673 1.00 92.56 96 LEU A O 1
ATOM 755 N N . LEU A 1 97 ? -2.538 9.191 -5.851 1.00 92.62 97 LEU A N 1
ATOM 756 C CA . LEU A 1 97 ? -2.163 10.431 -6.537 1.00 92.62 97 LEU A CA 1
ATOM 757 C C . LEU A 1 97 ? -1.042 10.188 -7.553 1.00 92.62 97 LEU A C 1
ATOM 759 O O . LEU A 1 97 ? -1.120 10.684 -8.678 1.00 92.62 97 LEU A O 1
ATOM 763 N N . LEU A 1 98 ? -0.035 9.388 -7.190 1.00 91.12 98 LEU A N 1
ATOM 764 C CA . LEU A 1 98 ? 1.020 8.975 -8.116 1.00 91.12 98 LEU A CA 1
ATOM 765 C C . LEU A 1 98 ? 0.459 8.128 -9.263 1.00 91.12 98 LEU A C 1
ATOM 767 O O . LEU A 1 98 ? 0.765 8.403 -10.421 1.00 91.12 98 LEU A O 1
ATOM 771 N N . ALA A 1 99 ? -0.411 7.159 -8.972 1.00 91.12 99 ALA A N 1
ATOM 772 C CA . ALA A 1 99 ? -1.059 6.325 -9.982 1.00 91.12 99 ALA A CA 1
ATOM 773 C C . ALA A 1 99 ? -1.873 7.161 -10.984 1.00 91.12 99 ALA A C 1
ATOM 775 O O . ALA A 1 99 ? -1.786 6.940 -12.193 1.00 91.12 99 ALA A O 1
ATOM 776 N N . LEU A 1 100 ? -2.610 8.168 -10.502 1.00 91.38 100 LEU A N 1
ATOM 777 C CA . LEU A 1 100 ? -3.354 9.098 -11.351 1.00 91.38 100 LEU A CA 1
ATOM 778 C C . LEU A 1 100 ? -2.422 9.921 -12.246 1.00 91.38 100 LEU A C 1
ATOM 780 O O . LEU A 1 100 ? -2.674 10.051 -13.442 1.00 91.38 100 LEU A O 1
ATOM 784 N N . LEU A 1 101 ? -1.326 10.437 -11.691 1.00 89.81 101 LEU A N 1
ATOM 785 C CA . LEU A 1 101 ? -0.344 11.213 -12.444 1.00 89.81 101 LEU A CA 1
ATOM 786 C C . LEU A 1 101 ? 0.340 10.375 -13.539 1.00 89.81 101 LEU A C 1
ATOM 788 O O . LEU A 1 101 ? 0.518 10.851 -14.665 1.00 89.81 101 LEU A O 1
ATOM 792 N N . ILE A 1 102 ? 0.669 9.117 -13.237 1.00 88.75 102 ILE A N 1
ATOM 793 C CA . ILE A 1 102 ? 1.216 8.150 -14.199 1.00 88.75 102 ILE A CA 1
ATOM 794 C C . ILE A 1 102 ? 0.187 7.856 -15.299 1.00 88.75 102 ILE A C 1
ATOM 796 O O . ILE A 1 102 ? 0.531 7.870 -16.480 1.00 88.75 102 ILE A O 1
ATOM 800 N N . ALA A 1 103 ? -1.083 7.648 -14.940 1.00 89.25 103 ALA A N 1
ATOM 801 C CA . ALA A 1 103 ? -2.153 7.391 -15.902 1.00 89.25 103 ALA A CA 1
ATOM 802 C C . ALA A 1 103 ? -2.394 8.573 -16.848 1.00 89.25 103 ALA A C 1
ATOM 804 O O . ALA A 1 103 ? -2.461 8.369 -18.058 1.00 89.25 103 ALA A O 1
ATOM 805 N N . ILE A 1 104 ? -2.454 9.804 -16.329 1.00 88.50 104 ILE A N 1
ATOM 806 C CA . ILE A 1 104 ? -2.601 11.015 -17.152 1.00 88.50 104 ILE A CA 1
ATOM 807 C C . ILE A 1 104 ? -1.413 11.156 -18.106 1.00 88.50 104 ILE A C 1
ATOM 809 O O . ILE A 1 104 ? -1.611 11.378 -19.298 1.00 88.50 104 ILE A O 1
ATOM 813 N N . SER A 1 105 ? -0.188 10.972 -17.606 1.00 86.38 105 SER A N 1
ATOM 814 C CA . SER A 1 105 ? 1.024 11.062 -18.431 1.00 86.38 105 SER A CA 1
ATOM 815 C C . SER A 1 105 ? 1.032 10.013 -19.548 1.00 86.38 105 SER A C 1
ATOM 817 O O . SER A 1 105 ? 1.390 10.319 -20.684 1.00 86.38 105 SER A O 1
ATOM 819 N N . SER A 1 106 ? 0.585 8.790 -19.240 1.00 85.19 106 SER A N 1
ATOM 820 C CA . SER A 1 106 ? 0.480 7.691 -20.202 1.00 85.19 106 SER A CA 1
ATOM 821 C C . SER A 1 106 ? -0.598 7.937 -21.262 1.00 85.19 106 SER A C 1
ATOM 823 O O . SER A 1 106 ? -0.346 7.676 -22.434 1.00 85.19 106 SER A O 1
ATOM 825 N N . LEU A 1 107 ? -1.768 8.459 -20.878 1.00 85.75 107 LEU A N 1
ATOM 826 C CA . LEU A 1 107 ? -2.867 8.769 -21.802 1.00 85.75 107 LEU A CA 1
ATOM 827 C C . LEU A 1 107 ? -2.553 9.963 -22.706 1.00 85.75 107 LEU A C 1
ATOM 829 O O . LEU A 1 107 ? -2.914 9.958 -23.878 1.00 85.75 107 LEU A O 1
ATOM 833 N N . ALA A 1 108 ? -1.863 10.969 -22.174 1.00 84.69 108 ALA A N 1
ATOM 834 C CA . ALA A 1 108 ? -1.446 12.145 -22.930 1.00 84.69 108 ALA A CA 1
ATOM 835 C C . ALA A 1 108 ? -0.254 11.872 -23.869 1.00 84.69 108 ALA A C 1
ATOM 837 O O . ALA A 1 108 ? 0.171 12.775 -24.584 1.00 84.69 108 ALA A O 1
ATOM 838 N N . GLY A 1 109 ? 0.312 10.656 -23.859 1.00 77.75 109 GLY A N 1
ATOM 839 C CA . GLY A 1 109 ? 1.477 10.304 -24.674 1.00 77.75 109 GLY A CA 1
ATOM 840 C C . GLY A 1 109 ? 2.742 11.085 -24.305 1.00 77.75 109 GLY A C 1
ATOM 841 O O . GLY A 1 109 ? 3.645 11.216 -25.128 1.00 77.75 109 GLY A O 1
ATOM 842 N N . ILE A 1 110 ? 2.820 11.623 -23.082 1.00 73.06 110 ILE A N 1
ATOM 843 C CA . ILE A 1 110 ? 3.952 12.436 -22.630 1.00 73.06 110 ILE A CA 1
ATOM 844 C C . ILE A 1 110 ? 5.110 11.493 -22.290 1.00 73.06 110 ILE A C 1
ATOM 846 O O . ILE A 1 110 ? 5.213 10.955 -21.185 1.00 73.06 110 ILE A O 1
ATOM 850 N N . SER A 1 111 ? 5.996 11.274 -23.260 1.00 62.44 111 SER A N 1
ATOM 851 C CA . SER A 1 111 ? 7.234 10.521 -23.072 1.00 62.44 111 SER A CA 1
ATOM 852 C C . SER A 1 111 ? 8.326 11.433 -22.501 1.00 62.44 111 SER A C 1
ATOM 854 O O . SER A 1 111 ? 9.039 12.101 -23.247 1.00 62.44 111 SER A O 1
ATOM 856 N N . GLY A 1 112 ? 8.450 11.475 -21.172 1.00 67.38 112 GLY A N 1
ATOM 857 C CA . GLY A 1 112 ? 9.487 12.241 -20.463 1.00 67.38 112 GLY A CA 1
ATOM 858 C C . GLY A 1 112 ? 8.939 13.177 -19.381 1.00 67.38 112 GLY A C 1
ATOM 859 O O . GLY A 1 112 ? 7.748 13.471 -19.332 1.00 67.38 112 GLY A O 1
ATOM 860 N N . GLY A 1 113 ? 9.804 13.638 -18.475 1.00 79.75 113 GLY A N 1
ATOM 861 C CA . GLY A 1 113 ? 9.442 14.621 -17.446 1.00 79.75 113 GLY A CA 1
ATOM 862 C C . GLY A 1 113 ? 8.622 14.051 -16.281 1.00 79.75 113 GLY A C 1
ATOM 863 O O . GLY A 1 113 ? 8.975 13.023 -15.700 1.00 79.75 113 GLY A O 1
ATOM 864 N N . LEU A 1 114 ? 7.536 14.742 -15.912 1.00 78.69 114 LEU A N 1
ATOM 865 C CA . LEU A 1 114 ? 6.769 14.511 -14.677 1.00 78.69 114 LEU A CA 1
ATOM 866 C C . LEU A 1 114 ? 6.249 13.067 -14.532 1.00 78.69 114 LEU A C 1
ATOM 868 O O . LEU A 1 114 ? 6.284 12.519 -13.433 1.00 78.69 114 LEU A O 1
ATOM 872 N N . GLY A 1 115 ? 5.835 12.422 -15.629 1.00 81.25 115 GLY A N 1
ATOM 873 C CA . GLY A 1 115 ? 5.344 11.038 -15.612 1.00 81.25 115 GLY A CA 1
ATOM 874 C C . GLY A 1 115 ? 6.417 10.000 -15.273 1.00 81.25 115 GLY A C 1
ATOM 875 O O . GLY A 1 115 ? 6.152 9.054 -14.531 1.00 81.25 115 GLY A O 1
ATOM 876 N N . GLN A 1 116 ? 7.652 10.189 -15.749 1.00 82.94 116 GLN A N 1
ATOM 877 C CA . GLN A 1 116 ? 8.771 9.296 -15.420 1.00 82.94 116 GLN A CA 1
ATOM 878 C C . GLN A 1 116 ? 9.219 9.476 -13.970 1.00 82.94 116 GLN A C 1
ATOM 880 O O . GLN A 1 116 ? 9.452 8.490 -13.275 1.00 82.94 116 GLN A O 1
ATOM 885 N N . VAL A 1 117 ? 9.266 10.723 -13.490 1.00 87.62 117 VAL A N 1
ATOM 886 C CA . VAL A 1 117 ? 9.562 11.025 -12.083 1.00 87.62 117 VAL A CA 1
ATOM 887 C C . VAL A 1 117 ? 8.499 10.409 -11.172 1.00 87.62 117 VAL A C 1
ATOM 889 O O . VAL A 1 1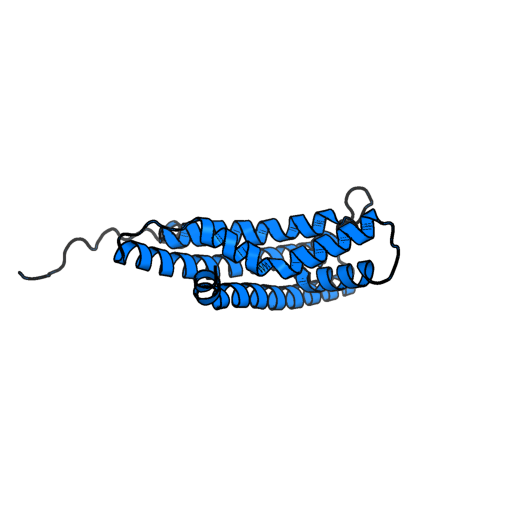17 ? 8.844 9.736 -10.205 1.00 87.62 117 VAL A O 1
ATOM 892 N N . ALA A 1 118 ? 7.214 10.548 -11.512 1.00 88.06 118 ALA A N 1
ATOM 893 C CA . ALA A 1 118 ? 6.119 9.926 -10.769 1.00 88.06 118 ALA A CA 1
ATOM 894 C C . ALA A 1 118 ? 6.229 8.396 -10.744 1.00 88.06 118 ALA A C 1
ATOM 896 O O . ALA A 1 118 ? 6.052 7.786 -9.693 1.00 88.06 118 ALA A O 1
ATOM 897 N N . THR A 1 119 ? 6.579 7.785 -11.879 1.00 87.69 119 THR A N 1
ATOM 898 C CA . THR A 1 119 ? 6.800 6.335 -11.993 1.00 87.69 119 THR A CA 1
ATOM 899 C C . THR A 1 119 ? 7.960 5.880 -11.108 1.00 87.69 119 THR A C 1
ATOM 901 O O . THR A 1 119 ? 7.829 4.895 -10.384 1.00 87.69 119 THR A O 1
ATOM 904 N N . ALA A 1 120 ? 9.080 6.608 -11.113 1.00 88.12 120 ALA A N 1
ATOM 905 C CA . ALA A 1 120 ? 10.236 6.303 -10.274 1.00 88.12 120 ALA A CA 1
ATOM 906 C C . ALA A 1 120 ? 9.899 6.415 -8.780 1.00 88.12 120 ALA A C 1
ATOM 908 O O . ALA A 1 120 ? 10.209 5.506 -8.013 1.00 88.12 120 ALA A O 1
ATOM 909 N N . ILE A 1 121 ? 9.207 7.485 -8.374 1.00 89.88 121 ILE A N 1
ATOM 910 C CA . ILE A 1 121 ? 8.750 7.664 -6.989 1.00 89.88 121 ILE A CA 1
ATOM 911 C C . ILE A 1 121 ? 7.788 6.539 -6.597 1.00 89.88 121 ILE A C 1
ATOM 913 O O . ILE A 1 121 ? 7.956 5.946 -5.536 1.00 89.88 121 ILE A O 1
ATOM 917 N N . ALA A 1 122 ? 6.824 6.192 -7.454 1.00 90.12 122 ALA A N 1
ATOM 918 C CA . ALA A 1 122 ? 5.880 5.112 -7.183 1.00 90.12 122 ALA A CA 1
ATOM 919 C C . ALA A 1 122 ? 6.587 3.761 -7.022 1.00 90.12 122 ALA A C 1
ATOM 921 O O . ALA A 1 122 ? 6.287 3.027 -6.090 1.00 90.12 122 ALA A O 1
ATOM 922 N N . LEU A 1 123 ? 7.573 3.446 -7.868 1.00 88.69 123 LEU A N 1
ATOM 923 C CA . LEU A 1 123 ? 8.367 2.220 -7.734 1.00 88.69 123 LEU A CA 1
ATOM 924 C C . LEU A 1 123 ? 9.199 2.191 -6.447 1.00 88.69 123 LEU A C 1
ATOM 926 O O . LEU A 1 123 ? 9.361 1.122 -5.864 1.00 88.69 123 LEU A O 1
ATOM 930 N N . LEU A 1 124 ? 9.699 3.340 -5.984 1.00 89.94 124 LEU A N 1
ATOM 931 C CA . LEU A 1 124 ? 10.392 3.438 -4.698 1.00 89.94 124 LEU A CA 1
ATOM 932 C C . LEU A 1 124 ? 9.433 3.267 -3.516 1.00 89.94 124 LEU A C 1
ATOM 934 O O . LEU A 1 124 ? 9.772 2.574 -2.562 1.00 89.94 124 LEU A O 1
ATOM 938 N N . MET A 1 125 ? 8.239 3.862 -3.577 1.00 89.88 125 MET A N 1
ATOM 939 C CA . MET A 1 125 ? 7.207 3.740 -2.538 1.00 89.88 125 MET A CA 1
ATOM 940 C C . MET A 1 125 ? 6.574 2.345 -2.486 1.00 89.88 125 MET A C 1
ATOM 942 O O . MET A 1 125 ? 6.106 1.909 -1.437 1.00 89.88 125 MET A O 1
ATOM 946 N N . GLU A 1 126 ? 6.600 1.628 -3.605 1.00 89.50 126 GLU A N 1
ATOM 947 C CA . GLU A 1 126 ? 6.037 0.288 -3.775 1.00 89.50 126 GLU A CA 1
ATOM 948 C C . GLU A 1 126 ? 7.142 -0.760 -3.960 1.00 89.50 126 GLU A C 1
ATOM 950 O O . GLU A 1 126 ? 6.949 -1.791 -4.604 1.00 89.50 126 GLU A O 1
ATOM 955 N N . GLY A 1 127 ? 8.316 -0.512 -3.372 1.00 88.81 127 GLY A N 1
ATOM 956 C CA . GLY A 1 127 ? 9.521 -1.327 -3.533 1.00 88.81 127 GLY A CA 1
ATOM 957 C C . GLY A 1 127 ? 9.345 -2.820 -3.258 1.00 88.81 127 GLY A C 1
ATOM 958 O O . GLY A 1 127 ? 9.998 -3.655 -3.880 1.00 88.81 127 GLY A O 1
ATOM 959 N N . MET A 1 128 ? 8.403 -3.181 -2.385 1.00 92.19 128 MET A N 1
ATOM 960 C CA . MET A 1 128 ? 8.024 -4.573 -2.122 1.00 92.19 128 MET A CA 1
ATOM 961 C C . MET A 1 128 ? 7.458 -5.300 -3.348 1.00 92.19 128 MET A C 1
ATOM 963 O O . MET A 1 128 ? 7.626 -6.511 -3.458 1.00 92.19 128 MET A O 1
ATOM 967 N N . TYR A 1 129 ? 6.846 -4.581 -4.291 1.00 90.19 129 TYR A N 1
ATOM 968 C CA . TYR A 1 129 ? 6.295 -5.114 -5.537 1.00 90.19 129 TYR A CA 1
ATOM 969 C C . TYR A 1 129 ? 7.296 -5.123 -6.698 1.00 90.19 129 TYR A C 1
ATOM 971 O O . TYR A 1 129 ? 6.970 -5.639 -7.766 1.00 90.19 129 TYR A O 1
ATOM 979 N N . PHE A 1 130 ? 8.510 -4.590 -6.528 1.00 86.88 130 PHE A N 1
ATOM 980 C CA . PHE A 1 130 ? 9.471 -4.428 -7.624 1.00 86.88 130 PHE A CA 1
ATOM 981 C C . PHE A 1 130 ? 9.797 -5.748 -8.342 1.00 86.88 130 PHE A C 1
ATOM 983 O O . PHE A 1 130 ? 9.854 -5.805 -9.573 1.00 86.88 130 PHE A O 1
ATOM 990 N N . GLY A 1 131 ? 9.975 -6.837 -7.589 1.00 84.31 131 GLY A N 1
ATOM 991 C CA . GLY A 1 131 ? 10.269 -8.147 -8.169 1.00 84.31 131 GLY A CA 1
ATOM 992 C C . GLY A 1 131 ? 9.106 -8.720 -8.973 1.00 84.31 131 GLY A C 1
ATOM 993 O O . GLY A 1 131 ? 9.329 -9.250 -10.054 1.00 84.31 131 GLY A O 1
ATOM 994 N N . VAL A 1 132 ? 7.867 -8.551 -8.508 1.00 86.69 132 VAL A N 1
ATOM 995 C CA . VAL A 1 132 ? 6.669 -8.980 -9.249 1.00 86.69 132 VAL A CA 1
ATOM 996 C C . VAL A 1 132 ? 6.422 -8.095 -10.477 1.00 86.69 132 VAL A C 1
ATOM 998 O O . VAL A 1 132 ? 6.133 -8.604 -11.556 1.00 86.69 132 VAL A O 1
ATOM 1001 N N . LEU A 1 133 ? 6.579 -6.775 -10.350 1.00 85.75 133 LEU A N 1
ATOM 1002 C CA . LEU A 1 133 ? 6.316 -5.820 -11.434 1.00 85.75 133 LEU A CA 1
ATOM 1003 C C . LEU A 1 133 ? 7.355 -5.860 -12.562 1.00 85.75 133 LEU A C 1
ATOM 1005 O O . LEU A 1 133 ? 7.078 -5.370 -13.657 1.00 85.75 133 LEU A O 1
ATOM 1009 N N . SER A 1 134 ? 8.533 -6.428 -12.307 1.00 82.25 134 SER A N 1
ATOM 1010 C CA . SER A 1 134 ? 9.596 -6.598 -13.303 1.00 82.25 134 SER A CA 1
ATOM 1011 C C . SER A 1 134 ? 9.445 -7.864 -14.150 1.00 82.25 134 SER A C 1
ATOM 1013 O O . SER A 1 134 ? 10.152 -8.002 -15.146 1.00 82.25 134 SER A O 1
ATOM 1015 N N . VAL A 1 135 ? 8.515 -8.765 -13.811 1.00 78.62 135 VAL A N 1
ATOM 1016 C CA . VAL A 1 135 ? 8.248 -9.965 -14.615 1.00 78.62 135 VAL A CA 1
ATOM 1017 C C . VAL A 1 135 ? 7.521 -9.569 -15.908 1.00 78.62 135 VAL A C 1
ATOM 1019 O O . VAL A 1 135 ? 6.450 -8.953 -15.843 1.00 78.62 135 VAL A O 1
ATOM 1022 N N . PRO A 1 136 ? 8.058 -9.914 -17.092 1.00 76.62 136 PRO A N 1
ATOM 1023 C CA . PRO A 1 136 ? 7.347 -9.722 -18.345 1.00 76.62 136 PRO A CA 1
ATOM 1024 C C . PRO A 1 136 ? 6.240 -10.774 -18.480 1.00 76.62 136 PRO A C 1
ATOM 1026 O O . PRO A 1 136 ? 6.505 -11.974 -18.485 1.00 76.62 136 PRO A O 1
ATOM 1029 N N . ILE A 1 137 ? 4.993 -10.332 -18.639 1.00 71.38 137 ILE A N 1
ATOM 1030 C CA . ILE A 1 137 ? 3.861 -11.206 -18.972 1.00 71.38 137 ILE A CA 1
ATOM 1031 C C . ILE A 1 137 ? 3.462 -10.901 -20.414 1.00 71.38 137 ILE A C 1
ATOM 1033 O O . ILE A 1 137 ? 3.112 -9.768 -20.741 1.00 71.38 137 ILE A O 1
ATOM 1037 N N . GLY A 1 138 ? 3.566 -11.894 -21.303 1.00 69.31 138 GLY A N 1
ATOM 1038 C CA . GLY A 1 138 ? 3.281 -11.705 -22.732 1.00 69.31 138 GLY A CA 1
ATOM 1039 C C . GLY A 1 138 ? 4.228 -10.714 -23.423 1.00 69.31 138 GLY A C 1
ATOM 1040 O O . GLY A 1 138 ? 3.808 -9.988 -24.317 1.00 69.31 138 GLY A O 1
ATOM 1041 N N . GLY A 1 139 ? 5.487 -10.636 -22.971 1.00 72.69 139 GLY A N 1
ATOM 1042 C CA . GLY A 1 139 ? 6.504 -9.725 -23.516 1.00 72.69 139 GLY A CA 1
ATOM 1043 C C . GLY A 1 139 ? 6.426 -8.283 -23.004 1.00 72.69 139 GLY A C 1
ATOM 1044 O O . GLY A 1 139 ? 7.263 -7.466 -23.376 1.00 72.69 139 GLY A O 1
ATOM 1045 N N . VAL A 1 140 ? 5.465 -7.959 -22.129 1.00 75.88 140 VAL A N 1
ATOM 1046 C CA . VAL A 1 140 ? 5.313 -6.616 -21.557 1.00 75.88 140 VAL A CA 1
ATOM 1047 C C . VAL A 1 140 ? 5.563 -6.644 -20.054 1.00 75.88 140 VAL A C 1
ATOM 1049 O O . VAL A 1 140 ? 4.959 -7.424 -19.320 1.00 75.88 140 VAL A O 1
ATOM 1052 N N . VAL A 1 141 ? 6.453 -5.768 -19.592 1.00 80.88 141 VAL A N 1
ATOM 1053 C CA . VAL A 1 141 ? 6.762 -5.602 -18.167 1.00 80.88 141 VAL A CA 1
ATOM 1054 C C . VAL A 1 141 ? 5.584 -4.920 -17.466 1.00 80.88 141 VAL A C 1
ATOM 1056 O O . VAL A 1 141 ? 5.120 -3.868 -17.913 1.00 80.88 141 VAL A O 1
ATOM 1059 N N . LEU A 1 142 ? 5.101 -5.494 -16.362 1.00 79.31 142 LEU A N 1
ATOM 1060 C CA . LEU A 1 142 ? 3.915 -5.012 -15.640 1.00 79.31 142 LEU A CA 1
ATOM 1061 C C . LEU A 1 142 ? 4.053 -3.562 -15.150 1.00 79.31 142 LEU A C 1
ATOM 1063 O O . LEU A 1 142 ? 3.080 -2.812 -15.203 1.00 79.31 142 LEU A O 1
ATOM 1067 N N . SER A 1 143 ? 5.253 -3.136 -14.748 1.00 79.06 143 SER A N 1
ATOM 1068 C CA . SER A 1 143 ? 5.523 -1.749 -14.328 1.00 79.06 143 SER A CA 1
ATOM 1069 C C . SER A 1 143 ? 5.239 -0.698 -15.410 1.00 79.06 143 SER A C 1
ATOM 1071 O O . SER A 1 143 ? 5.013 0.463 -15.092 1.00 79.06 143 SER A O 1
ATOM 1073 N N . THR A 1 144 ? 5.198 -1.083 -16.689 1.00 79.19 144 THR A N 1
ATOM 1074 C CA . THR A 1 144 ? 4.907 -0.150 -17.794 1.00 79.19 144 THR A CA 1
ATOM 1075 C C . THR A 1 144 ? 3.422 0.182 -17.929 1.00 79.19 144 THR A C 1
ATOM 1077 O O . THR A 1 144 ? 3.049 1.104 -18.654 1.00 79.19 144 THR A O 1
ATOM 1080 N N . LYS A 1 145 ? 2.542 -0.569 -17.257 1.00 83.50 145 LYS A N 1
ATOM 1081 C CA . LYS A 1 145 ? 1.096 -0.386 -17.349 1.00 83.50 145 LYS A CA 1
ATOM 1082 C C . LYS A 1 145 ? 0.601 0.507 -16.218 1.00 83.50 145 LYS A C 1
ATOM 1084 O O . LYS A 1 145 ? 0.564 0.091 -15.066 1.00 83.50 145 LYS A O 1
ATOM 1089 N N . ALA A 1 146 ? 0.117 1.702 -16.559 1.00 83.25 146 ALA A N 1
ATOM 1090 C CA . ALA A 1 146 ? -0.380 2.671 -15.579 1.00 83.25 146 ALA A CA 1
ATOM 1091 C C . ALA A 1 146 ? -1.466 2.105 -14.639 1.00 83.25 146 ALA A C 1
ATOM 1093 O O . ALA A 1 146 ? -1.482 2.425 -13.453 1.00 83.25 146 ALA A O 1
ATOM 1094 N N . PHE A 1 147 ? -2.338 1.215 -15.133 1.00 85.62 147 PHE A N 1
ATOM 1095 C CA . PHE A 1 147 ? -3.392 0.613 -14.310 1.00 85.62 147 PHE A CA 1
ATOM 1096 C C . PHE A 1 147 ? -2.847 -0.253 -13.158 1.00 85.62 147 PHE A C 1
ATOM 1098 O O . PHE A 1 147 ? -3.513 -0.380 -12.132 1.00 85.62 147 PHE A O 1
ATOM 1105 N N . MET A 1 148 ? -1.636 -0.815 -13.280 1.00 88.62 148 MET A N 1
ATOM 1106 C CA . MET A 1 148 ? -1.042 -1.664 -12.239 1.00 88.62 148 MET A CA 1
ATOM 1107 C C . MET A 1 148 ? -0.821 -0.900 -10.933 1.00 88.62 148 MET A C 1
ATOM 1109 O O . MET A 1 148 ? -1.007 -1.470 -9.860 1.00 88.62 148 MET A O 1
ATOM 1113 N N . TYR A 1 149 ? -0.526 0.399 -11.010 1.00 88.38 149 TYR A N 1
ATOM 1114 C CA . TYR A 1 149 ? -0.344 1.256 -9.837 1.00 88.38 149 TYR A CA 1
ATOM 1115 C C . TYR A 1 149 ? -1.639 1.471 -9.037 1.00 88.38 149 TYR A C 1
ATOM 1117 O O . TYR A 1 149 ? -1.580 1.747 -7.843 1.00 88.38 149 TYR A O 1
ATOM 1125 N N . PHE A 1 150 ? -2.814 1.276 -9.647 1.00 89.88 150 PHE A N 1
ATOM 1126 C CA . PHE A 1 150 ? -4.082 1.223 -8.910 1.00 89.88 150 PHE A CA 1
ATOM 1127 C C . PHE A 1 150 ? -4.324 -0.154 -8.287 1.00 89.88 150 PHE A C 1
ATOM 1129 O O . PHE A 1 150 ? -4.852 -0.253 -7.181 1.00 89.88 150 PHE A O 1
ATOM 1136 N N . VAL A 1 151 ? -3.927 -1.225 -8.980 1.00 90.25 151 VAL A N 1
ATOM 1137 C CA . VAL A 1 151 ? -4.148 -2.607 -8.530 1.00 90.25 151 VAL A CA 1
ATOM 1138 C C . VAL A 1 151 ? -3.349 -2.919 -7.265 1.00 90.25 151 VAL A C 1
ATOM 1140 O O . VAL A 1 151 ? -3.894 -3.521 -6.344 1.00 90.25 151 VAL A O 1
ATOM 1143 N N . ILE A 1 152 ? -2.094 -2.473 -7.174 1.00 89.81 152 ILE A N 1
ATOM 1144 C CA . ILE A 1 152 ? -1.212 -2.735 -6.018 1.00 89.81 152 ILE A CA 1
ATOM 1145 C C . ILE A 1 152 ? -1.693 -2.097 -4.703 1.00 89.81 152 ILE A C 1
ATOM 1147 O O . ILE A 1 152 ? -1.326 -2.561 -3.623 1.00 89.81 152 ILE A O 1
ATOM 1151 N N . VAL A 1 153 ? -2.576 -1.095 -4.777 1.00 91.56 153 VAL A N 1
ATOM 1152 C CA . VAL A 1 153 ? -3.219 -0.473 -3.607 1.00 91.56 153 VAL A CA 1
ATOM 1153 C C . VAL A 1 153 ? -4.332 -1.362 -3.033 1.00 91.56 153 VAL A C 1
ATOM 1155 O O . VAL A 1 153 ? -4.596 -1.339 -1.828 1.00 91.56 153 VAL A O 1
ATOM 1158 N N . LEU A 1 154 ? -4.989 -2.177 -3.868 1.00 92.69 154 LEU A N 1
ATOM 1159 C CA . LEU A 1 154 ? -6.153 -2.966 -3.456 1.00 92.69 154 LEU A CA 1
ATOM 1160 C C . LEU A 1 154 ? -5.840 -3.957 -2.325 1.00 92.69 154 LEU A C 1
ATOM 1162 O O . LEU A 1 154 ? -6.588 -3.948 -1.346 1.00 92.69 154 LEU A O 1
ATOM 1166 N N . PRO A 1 155 ? -4.755 -4.761 -2.370 1.00 93.06 155 PRO A N 1
ATOM 1167 C CA . PRO A 1 155 ? -4.408 -5.653 -1.265 1.00 93.06 155 PRO A CA 1
ATOM 1168 C C . PRO A 1 155 ? -4.279 -4.920 0.073 1.00 93.06 155 PRO A C 1
ATOM 1170 O O . PRO A 1 155 ? -4.811 -5.386 1.079 1.00 93.06 155 PRO A O 1
ATOM 1173 N N . ALA A 1 156 ? -3.650 -3.741 0.083 1.00 92.69 156 ALA A N 1
ATOM 1174 C CA . ALA A 1 156 ? -3.470 -2.951 1.296 1.00 92.69 156 ALA A CA 1
ATOM 1175 C C . ALA A 1 156 ? -4.813 -2.488 1.883 1.00 92.69 156 ALA A C 1
ATOM 1177 O O . ALA A 1 156 ? -5.053 -2.615 3.088 1.00 92.69 156 ALA A O 1
ATOM 1178 N N . VAL A 1 157 ? -5.715 -1.988 1.033 1.00 93.75 157 VAL A N 1
ATOM 1179 C CA . VAL A 1 157 ? -7.053 -1.527 1.438 1.00 93.75 157 VAL A CA 1
ATOM 1180 C C . VAL A 1 157 ? -7.926 -2.692 1.911 1.00 93.75 157 VAL A C 1
ATOM 1182 O O . VAL A 1 157 ? -8.580 -2.583 2.951 1.00 93.75 157 VAL A O 1
ATOM 1185 N N . LEU A 1 158 ? -7.910 -3.816 1.190 1.00 94.25 158 LEU A N 1
ATOM 1186 C CA . LEU A 1 158 ? -8.684 -5.012 1.528 1.00 94.25 158 LEU A CA 1
ATOM 1187 C C . LEU A 1 158 ? -8.225 -5.623 2.851 1.00 94.25 158 LEU A C 1
ATOM 1189 O O . LEU A 1 158 ? -9.059 -5.895 3.715 1.00 94.25 158 LEU A O 1
ATOM 1193 N N . VAL A 1 159 ? -6.913 -5.785 3.047 1.00 93.81 159 VAL A N 1
ATOM 1194 C CA . VAL A 1 159 ? -6.359 -6.308 4.301 1.00 93.81 159 VAL A CA 1
ATOM 1195 C C . VAL A 1 159 ? -6.636 -5.352 5.455 1.00 93.81 159 VAL A C 1
ATOM 1197 O O . VAL A 1 159 ? -7.042 -5.805 6.522 1.00 93.81 159 VAL A O 1
ATOM 1200 N N . SER A 1 160 ? -6.521 -4.038 5.243 1.00 92.38 160 SER A N 1
ATOM 1201 C CA . SER A 1 160 ? -6.837 -3.051 6.281 1.00 92.38 160 SER A CA 1
ATOM 1202 C C . SER A 1 160 ? -8.304 -3.109 6.713 1.00 92.38 160 SER A C 1
ATOM 1204 O O . SER A 1 160 ? -8.604 -3.082 7.908 1.00 92.38 160 SER A O 1
ATOM 1206 N N . GLY A 1 161 ? -9.226 -3.225 5.754 1.00 91.25 161 GLY A N 1
ATOM 1207 C CA . GLY A 1 161 ? -10.654 -3.372 6.024 1.00 91.25 161 GLY A CA 1
ATOM 1208 C C . GLY A 1 161 ? -10.988 -4.693 6.714 1.00 91.25 161 GLY A C 1
ATOM 1209 O O . GLY A 1 161 ? -11.623 -4.694 7.768 1.00 91.25 161 GLY A O 1
ATOM 1210 N N . GLY A 1 162 ? -10.514 -5.811 6.162 1.00 91.62 162 GLY A N 1
ATOM 1211 C CA . GLY A 1 162 ? -10.756 -7.148 6.703 1.00 91.62 162 GLY A CA 1
ATOM 1212 C C . GLY A 1 162 ? -10.204 -7.315 8.118 1.00 91.62 162 GLY A C 1
ATOM 1213 O O . GLY A 1 162 ? -10.930 -7.735 9.018 1.00 91.62 162 GLY A O 1
ATOM 1214 N N . ALA A 1 163 ? -8.956 -6.908 8.351 1.00 91.25 163 ALA A N 1
ATOM 1215 C CA . ALA A 1 163 ? -8.324 -6.986 9.663 1.00 91.25 163 ALA A CA 1
ATOM 1216 C C . ALA A 1 163 ? -9.043 -6.126 10.708 1.00 91.25 163 ALA A C 1
ATOM 1218 O O . ALA A 1 163 ? -9.250 -6.575 11.834 1.00 91.25 163 ALA A O 1
ATOM 1219 N N . TYR A 1 164 ? -9.487 -4.923 10.332 1.00 91.00 164 TYR A N 1
ATOM 1220 C CA . TYR A 1 164 ? -10.265 -4.059 11.218 1.00 91.00 164 TYR A CA 1
ATOM 1221 C C . TYR A 1 164 ? -11.594 -4.699 11.623 1.00 91.00 164 TYR A C 1
ATOM 1223 O O . TYR A 1 164 ? -11.959 -4.655 12.796 1.00 91.00 164 TYR A O 1
ATOM 1231 N N . ILE A 1 165 ? -12.309 -5.315 10.675 1.00 89.81 165 ILE A N 1
ATOM 1232 C CA . ILE A 1 165 ? -13.561 -6.032 10.949 1.00 89.81 165 ILE A CA 1
ATOM 1233 C C . ILE A 1 165 ? -13.298 -7.180 11.925 1.00 89.81 165 ILE A C 1
ATOM 1235 O O . ILE A 1 165 ? -13.942 -7.254 12.970 1.00 89.81 165 ILE A O 1
ATOM 1239 N N . ILE A 1 166 ? -12.318 -8.033 11.623 1.00 88.00 166 ILE A N 1
ATOM 1240 C CA . ILE A 1 166 ? -11.939 -9.183 12.456 1.00 88.00 166 ILE A CA 1
ATOM 1241 C C . ILE A 1 166 ? -11.566 -8.724 13.876 1.00 88.00 166 ILE A C 1
ATOM 1243 O O . ILE A 1 166 ? -12.049 -9.294 14.858 1.00 88.00 166 ILE A O 1
ATOM 1247 N N . GLY A 1 167 ? -10.779 -7.652 13.987 1.00 85.69 167 GLY A N 1
ATOM 1248 C CA . GLY A 1 167 ? -10.412 -7.034 15.259 1.00 85.69 167 GLY A CA 1
ATOM 1249 C C . GLY A 1 167 ? -11.620 -6.507 16.023 1.00 85.69 167 GLY A C 1
ATOM 1250 O O . GLY A 1 167 ? -11.752 -6.763 17.215 1.00 85.69 167 GLY A O 1
ATOM 1251 N N . ASN A 1 168 ? -12.559 -5.845 15.345 1.00 86.69 168 ASN A N 1
ATOM 1252 C CA . ASN A 1 168 ? -13.768 -5.301 15.965 1.00 86.69 168 ASN A CA 1
ATOM 1253 C C . ASN A 1 168 ? -14.663 -6.389 16.589 1.00 86.69 168 ASN A C 1
ATOM 1255 O O . ASN A 1 168 ? -15.283 -6.167 17.627 1.00 86.69 168 ASN A O 1
ATOM 1259 N N . TYR A 1 169 ? -14.683 -7.588 16.002 1.00 81.94 169 TYR A N 1
ATOM 1260 C CA . TYR A 1 169 ? -15.355 -8.765 16.565 1.00 81.94 169 TYR A CA 1
ATOM 1261 C C . TYR A 1 169 ? -14.503 -9.550 17.579 1.00 81.94 169 TYR A C 1
ATOM 1263 O O . TYR A 1 169 ? -14.947 -10.589 18.066 1.00 81.94 169 TYR A O 1
ATOM 1271 N N . ASN A 1 170 ? -13.303 -9.066 17.917 1.00 75.81 170 ASN A N 1
ATOM 1272 C CA . ASN A 1 170 ? -12.335 -9.716 18.805 1.00 75.81 170 ASN A CA 1
ATOM 1273 C C . ASN A 1 170 ? -11.985 -11.160 18.382 1.00 75.81 170 ASN A C 1
ATOM 1275 O O . ASN A 1 170 ? -11.644 -12.028 19.196 1.00 75.81 170 ASN A O 1
ATOM 1279 N N . LEU A 1 171 ? -12.092 -11.435 17.081 1.00 68.50 171 LEU A N 1
ATOM 1280 C CA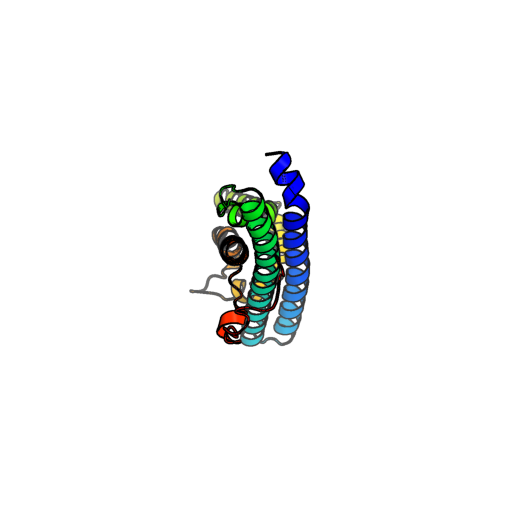 . LEU A 1 171 ? -11.752 -12.722 16.501 1.00 68.50 171 LEU A CA 1
ATOM 1281 C C . LEU A 1 171 ? -10.235 -12.777 16.367 1.00 68.50 171 LEU A C 1
ATOM 1283 O O . LEU A 1 171 ? -9.637 -12.092 15.545 1.00 68.50 171 LEU A O 1
ATOM 1287 N N . HIS A 1 172 ? -9.596 -13.570 17.213 1.00 61.41 172 HIS A N 1
ATOM 1288 C CA . HIS A 1 172 ? -8.170 -13.815 17.102 1.00 61.41 172 HIS A CA 1
ATOM 1289 C C . HIS A 1 172 ? -7.930 -14.886 16.037 1.00 61.41 172 HIS A C 1
ATOM 1291 O O . HIS A 1 172 ? -8.477 -15.982 16.149 1.00 61.41 172 HIS A O 1
ATOM 1297 N N . ALA A 1 173 ? -7.066 -14.625 15.053 1.00 54.22 173 ALA A N 1
ATOM 1298 C CA . ALA A 1 173 ? -6.570 -15.686 14.167 1.00 54.22 173 ALA A CA 1
ATOM 1299 C C . ALA A 1 173 ? -5.858 -16.798 14.971 1.00 54.22 173 ALA A C 1
ATOM 1301 O O . ALA A 1 173 ? -5.911 -17.969 14.607 1.00 54.22 173 ALA A O 1
ATOM 1302 N N . THR A 1 174 ? -5.285 -16.458 16.131 1.00 51.50 174 THR A N 1
ATOM 1303 C CA . THR A 1 174 ? -4.683 -17.409 17.077 1.00 51.50 174 THR A CA 1
ATOM 1304 C C . THR A 1 174 ? -5.693 -18.293 17.822 1.00 51.50 174 THR A C 1
ATOM 1306 O O . THR A 1 174 ? -5.295 -19.349 18.301 1.00 51.50 174 THR A O 1
ATOM 1309 N N . ASN A 1 175 ? -6.996 -17.967 17.852 1.00 47.88 175 ASN A N 1
ATOM 1310 C CA . ASN A 1 175 ? -8.026 -18.865 18.415 1.00 47.88 175 ASN A CA 1
ATOM 1311 C C . ASN A 1 175 ? -8.308 -20.098 17.532 1.00 47.88 175 ASN A C 1
ATOM 1313 O O . ASN A 1 175 ? -9.026 -20.993 17.967 1.00 47.88 175 ASN A O 1
ATOM 1317 N N . ILE A 1 176 ? -7.787 -20.148 16.298 1.00 52.28 176 ILE A N 1
ATOM 1318 C CA . ILE A 1 176 ? -7.832 -21.357 15.454 1.00 52.28 176 ILE A CA 1
ATOM 1319 C C . ILE A 1 176 ? -6.744 -22.357 15.875 1.00 52.28 176 ILE A C 1
ATOM 1321 O O . ILE A 1 176 ? -6.951 -23.561 15.768 1.00 52.28 176 ILE A O 1
ATOM 1325 N N . LEU A 1 177 ? -5.605 -21.872 16.379 1.00 47.19 177 LEU A N 1
ATOM 1326 C CA . LEU A 1 177 ? -4.465 -22.707 16.778 1.00 47.19 177 LEU A CA 1
ATOM 1327 C C . LEU A 1 177 ? -4.411 -22.980 18.285 1.00 47.19 177 LEU A C 1
ATOM 1329 O O . LEU A 1 177 ? -3.759 -23.927 18.713 1.00 47.19 177 LEU A O 1
ATOM 1333 N N . ILE A 1 178 ? -5.107 -22.179 19.091 1.00 45.81 178 ILE A N 1
ATOM 1334 C CA . ILE A 1 178 ? -5.233 -22.379 20.532 1.00 45.81 178 ILE A CA 1
ATOM 1335 C C . ILE A 1 178 ? -6.715 -22.623 20.818 1.00 45.81 178 ILE A C 1
ATOM 1337 O O . ILE A 1 178 ? -7.508 -21.679 20.717 1.00 45.81 178 ILE A O 1
ATOM 1341 N N . PRO A 1 179 ? -7.130 -23.863 21.143 1.00 42.56 179 PRO A N 1
ATOM 1342 C CA . PRO A 1 179 ? -8.508 -24.115 21.523 1.00 42.56 179 PRO A CA 1
ATOM 1343 C C . PRO A 1 179 ? -8.851 -23.226 22.717 1.00 42.56 179 PRO A C 1
ATOM 1345 O O . PRO A 1 179 ? -8.142 -23.209 23.724 1.00 42.56 179 PRO A O 1
ATOM 1348 N N . LYS A 1 180 ? -9.947 -22.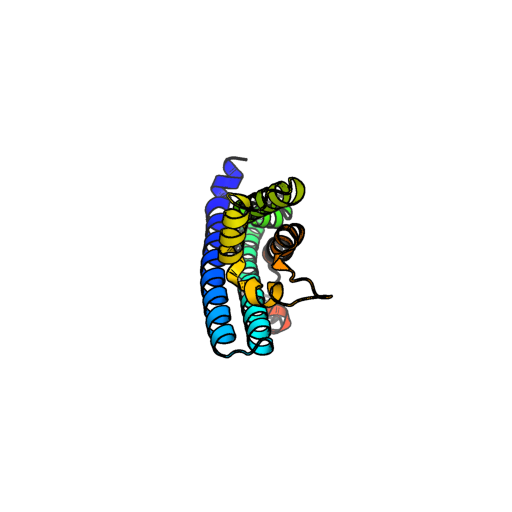466 22.592 1.00 47.28 180 LYS A N 1
ATOM 1349 C CA . LYS A 1 180 ? -10.547 -21.747 23.718 1.00 47.28 180 LYS A CA 1
ATOM 1350 C C . LYS A 1 180 ? -10.728 -22.740 24.857 1.00 47.28 180 LYS A C 1
ATOM 1352 O O . LYS A 1 180 ? -11.576 -23.627 24.756 1.00 47.28 180 LYS A O 1
ATOM 1357 N N . ASN A 1 181 ? -9.973 -22.564 25.936 1.00 44.03 181 ASN A N 1
ATOM 1358 C CA . ASN A 1 181 ? -10.277 -23.255 27.171 1.00 44.03 181 ASN A CA 1
ATOM 1359 C C . ASN A 1 181 ? -11.664 -22.769 27.623 1.00 44.03 181 ASN A C 1
ATOM 1361 O O . ASN A 1 181 ? -11.854 -21.585 27.911 1.00 44.03 181 ASN A O 1
ATOM 1365 N N . LYS A 1 182 ? -12.661 -23.656 27.565 1.00 44.91 182 LYS A N 1
ATOM 1366 C CA . LYS A 1 182 ? -14.057 -23.359 27.914 1.00 44.91 182 LYS A CA 1
ATOM 1367 C C . LYS A 1 182 ? -14.287 -23.313 29.429 1.00 44.91 182 LYS A C 1
ATOM 1369 O O . LYS A 1 182 ? -15.425 -23.118 29.850 1.00 44.91 182 LYS A O 1
ATOM 1374 N N . ASP A 1 183 ? -13.230 -23.368 30.231 1.00 45.41 183 ASP A N 1
ATOM 1375 C CA . ASP A 1 183 ? -13.337 -23.557 31.672 1.00 45.41 183 ASP A CA 1
ATOM 1376 C C . ASP A 1 183 ? -12.888 -22.317 32.452 1.00 45.41 183 ASP A C 1
ATOM 1378 O O . ASP A 1 183 ? -11.914 -22.333 33.192 1.00 45.41 183 ASP A O 1
ATOM 1382 N N . VAL A 1 184 ? -13.639 -21.220 32.317 1.00 49.69 184 VAL A N 1
ATOM 1383 C CA . VAL A 1 184 ? -13.796 -20.248 33.416 1.00 49.69 184 VAL A CA 1
ATOM 1384 C C . VAL A 1 184 ? -15.277 -19.884 33.526 1.00 49.69 184 VAL A C 1
ATOM 1386 O O . VAL A 1 184 ? -15.694 -18.730 33.424 1.00 49.69 184 VAL A O 1
ATOM 1389 N N . LYS A 1 185 ? -16.120 -20.907 33.698 1.00 41.81 185 LYS A N 1
ATOM 1390 C CA . LYS A 1 185 ? -17.408 -20.719 34.364 1.00 41.81 185 LYS A CA 1
ATOM 1391 C C . LYS A 1 185 ? -17.131 -20.735 35.862 1.00 41.81 185 LYS A C 1
ATOM 1393 O O . LYS A 1 185 ? -16.722 -21.755 36.394 1.00 41.81 185 LYS A O 1
ATOM 1398 N N . ASN A 1 186 ? -17.469 -19.621 36.506 1.00 45.78 186 ASN A N 1
ATOM 1399 C CA . ASN A 1 186 ? -17.764 -19.535 37.932 1.00 45.78 186 ASN A CA 1
ATOM 1400 C C . ASN A 1 186 ? -16.548 -19.607 38.873 1.00 45.78 186 ASN A C 1
ATOM 1402 O O . ASN A 1 186 ? -16.148 -20.681 39.287 1.00 45.78 186 ASN A O 1
ATOM 1406 N N . ASN A 1 187 ? -16.021 -18.447 39.279 1.00 40.09 187 ASN A N 1
ATOM 1407 C CA . ASN A 1 187 ? -15.362 -18.311 40.579 1.00 40.09 187 ASN A CA 1
ATOM 1408 C C . ASN A 1 187 ? -15.612 -16.906 41.155 1.00 40.09 187 ASN A C 1
ATOM 1410 O O . ASN A 1 187 ? -14.901 -15.948 40.863 1.00 40.09 187 ASN A O 1
ATOM 1414 N N . GLY A 1 188 ? -16.664 -16.814 41.975 1.00 46.69 188 GLY A N 1
ATOM 1415 C CA . GLY A 1 188 ? -16.569 -16.141 43.273 1.00 46.69 188 GLY A CA 1
ATOM 1416 C C . GLY A 1 188 ? -16.717 -14.621 43.342 1.00 46.69 188 GLY A C 1
ATOM 1417 O O . GLY A 1 188 ? -15.898 -13.981 43.993 1.00 46.69 188 GLY A O 1
ATOM 1418 N N . ARG A 1 189 ? -17.783 -14.027 42.788 1.00 36.06 189 ARG A N 1
ATOM 1419 C CA . ARG A 1 189 ? -18.257 -12.733 43.321 1.00 36.06 189 ARG A CA 1
ATOM 1420 C C . ARG A 1 189 ? -19.293 -12.991 44.423 1.00 36.06 189 ARG A C 1
ATOM 1422 O O . ARG A 1 189 ? -20.361 -13.504 44.085 1.00 36.06 189 ARG A O 1
ATOM 1429 N N . PRO A 1 190 ? -19.009 -12.672 45.699 1.00 45.91 190 PRO A N 1
ATOM 1430 C CA . PRO A 1 190 ? -20.032 -12.698 46.733 1.00 45.91 190 PRO A CA 1
ATOM 1431 C C . PRO A 1 190 ? -21.027 -11.555 46.481 1.00 45.91 190 PRO A C 1
ATOM 1433 O O . PRO A 1 190 ? -20.631 -10.464 46.060 1.00 45.91 190 PRO A O 1
ATOM 1436 N N . LYS A 1 191 ? -22.315 -11.844 46.680 1.00 42.88 191 LYS A N 1
ATOM 1437 C CA . LYS A 1 191 ? -23.337 -10.828 46.943 1.00 42.88 191 LYS A CA 1
ATOM 1438 C C . LYS A 1 191 ? -23.339 -10.515 48.430 1.00 42.88 191 LYS A C 1
ATOM 1440 O O . LYS A 1 191 ? -23.090 -11.470 49.200 1.00 42.88 191 LYS A O 1
#